Protein AF-0000000086876900 (afdb_homodimer)

Foldseek 3Di:
DKDFDALVCQVLLLVQVCVVPVPDPPRGGGRVVSVVQVPDPFKTWMFDDDPNHTFWIKIKGWAADPPPPGATEIEIDRTGGHPVPPPVCSSVVNVVVVVVVSVVSRHPYYDYDDDPPPVVVVVVCVVSPDDPPPDDDDDDDD/DKDFDALVCQVLLLVQVCVVPVPDPPRGGGRVVSVVQVPDPFKTWMFDDDPNHTFWIKIKGWAADPPPPGATEIEIDRTGGHPVPPPVCPSVVNVVVVVVVSVVSRHPYYDYDDDPPPVVVVVVCVVSPDDPDPDDDDDDDD

Organism: NCBI:txid248903

Solvent-accessible surface area (backbone atoms only — not comparable to full-atom values): 14884 Å² total; per-residue (Å²): 88,78,44,71,50,48,46,87,42,23,65,53,51,35,54,49,49,41,66,75,38,71,84,51,85,64,66,32,40,41,37,67,42,38,46,51,34,67,71,32,96,44,38,47,47,34,27,36,36,54,96,90,34,69,47,30,36,36,30,40,34,58,39,86,36,55,55,52,34,82,29,22,33,32,42,43,46,72,73,44,55,46,78,92,63,54,94,69,52,59,63,57,52,52,53,49,51,50,51,52,50,34,53,75,64,45,21,50,31,38,33,34,68,42,54,57,82,43,57,69,59,51,54,52,42,42,73,74,60,30,42,61,68,61,31,39,22,33,37,35,78,98,88,79,44,71,51,47,46,87,43,22,64,54,49,36,55,50,48,42,67,75,38,70,87,51,84,64,66,34,41,42,37,66,40,38,47,51,34,68,71,32,96,44,37,47,46,34,27,34,36,54,95,91,33,70,47,30,35,36,31,39,34,59,39,85,37,54,55,52,32,83,30,21,34,32,44,43,44,71,74,45,53,44,78,93,61,53,95,69,52,60,63,58,52,53,51,50,51,50,51,52,51,34,52,76,65,46,21,51,31,39,34,36,66,41,56,58,81,44,57,70,60,53,52,51,42,43,72,74,61,29,41,60,68,62,30,39,22,34,37,35,78,100

pLDDT: mean 96.87, std 2.71, range [83.94, 98.88]

Secondary structure (DSSP, 8-state):
-EEE--GGGHHHHHHHHHHH-TT-TT-B--HHHHHHHHT-TTEEEEEEEETTEEEEEEEEEEE--STBTT--EEEEEEEEE-GGGTTSSHHHHHHHHHHHHHHHTT-SEEEEEEETT-HHHHHHHHHTT-BSSSEEEEEEE-/-EEE--GGGHHHHHHHHHHH-TT-TT-B--HHHHHHHHT-TTEEEEEEEETTEEEEEEEEEEE--STBTT--EEEEEEEEE-GGGTTSSHHHHHHHHHHHHHHHTT-SEEEEEEETT-HHHHHHHHHTT-BSSSEEEEEEE-

Sequence (284 aa):
MIRQAETRDAEAIESLYRELLPNNLDTKVLGERIEEIQNNPNSFLLVYEMNQKVIGTAHVHICLDALVENRPFGVVERVIVTEHVQSKGYGSELMKYIEDLCIQKNCVKVFLTSGATRIEAHHFYKKLGYDGESSKAFKKYLMIRQAETRDAEAIESLYRELLPNNLDTKVLGERIEEIQNNPNSFLLVYEMNQKVIGTAHVHICLDALVENRPFGVVERVIVTEHVQSKGYGSELMKYIEDLCIQKNCVKVFLTSGATRIEAHHFYKKLGYDGESSKAFKKYL

Radius of gyration: 18.67 Å; Cα contacts (8 Å, |Δi|>4): 578; chains: 2; bounding box: 35×58×41 Å

Structure (mmCIF, N/CA/C/O backbone):
data_AF-0000000086876900-model_v1
#
loop_
_entity.id
_entity.type
_entity.pdbx_description
1 polymer 'GNAT family N-acetyltransferase'
#
loop_
_atom_site.group_PDB
_atom_site.id
_atom_site.type_symbol
_atom_site.label_atom_id
_atom_site.label_alt_id
_atom_site.label_comp_id
_atom_site.label_asym_id
_atom_site.label_entity_id
_atom_site.label_seq_id
_atom_site.pdbx_PDB_ins_code
_atom_site.Cartn_x
_atom_site.Cartn_y
_atom_site.Cartn_z
_atom_site.occupancy
_atom_site.B_iso_or_equiv
_atom_site.auth_seq_id
_atom_site.auth_comp_id
_atom_site.auth_asym_id
_atom_site.auth_atom_id
_atom_site.pdbx_PDB_model_num
ATOM 1 N N . MET A 1 1 ? -8.797 -23.109 -8.727 1 95.25 1 MET A N 1
ATOM 2 C CA . MET A 1 1 ? -9.445 -22.609 -7.52 1 95.25 1 MET A CA 1
ATOM 3 C C . MET A 1 1 ? -8.594 -21.547 -6.84 1 95.25 1 MET A C 1
ATOM 5 O O . MET A 1 1 ? -7.367 -21.656 -6.812 1 95.25 1 MET A O 1
ATOM 9 N N . ILE A 1 2 ? -9.211 -20.531 -6.359 1 98.31 2 ILE A N 1
ATOM 10 C CA . ILE A 1 2 ? -8.523 -19.484 -5.617 1 98.31 2 ILE A CA 1
ATOM 11 C C . ILE A 1 2 ? -8.727 -19.688 -4.121 1 98.31 2 ILE A C 1
ATOM 13 O O . ILE A 1 2 ? -9.852 -19.906 -3.662 1 98.31 2 ILE A O 1
ATOM 17 N N . ARG A 1 3 ? -7.668 -19.625 -3.369 1 98.19 3 ARG A N 1
ATOM 18 C CA . ARG A 1 3 ? -7.711 -19.781 -1.918 1 98.19 3 ARG A CA 1
ATOM 19 C C . ARG A 1 3 ? -6.57 -19.016 -1.254 1 98.19 3 ARG A C 1
ATOM 21 O O . ARG A 1 3 ? -5.641 -18.562 -1.929 1 98.19 3 ARG A O 1
ATOM 28 N N . GLN A 1 4 ? -6.652 -18.922 0.052 1 98.44 4 GLN A N 1
ATOM 29 C CA . GLN A 1 4 ? -5.527 -18.344 0.774 1 98.44 4 GLN A CA 1
ATOM 30 C C . GLN A 1 4 ? -4.34 -19.312 0.807 1 98.44 4 GLN A C 1
ATOM 32 O O . GLN A 1 4 ? -4.523 -20.516 0.919 1 98.44 4 GLN A O 1
ATOM 37 N N . ALA A 1 5 ? -3.172 -18.781 0.73 1 98.62 5 ALA A N 1
ATOM 38 C CA . ALA A 1 5 ? -1.949 -19.578 0.798 1 98.62 5 ALA A CA 1
ATOM 39 C C . ALA A 1 5 ? -1.812 -20.266 2.156 1 98.62 5 ALA A C 1
ATOM 41 O O . ALA A 1 5 ? -2.273 -19.734 3.172 1 98.62 5 ALA A O 1
ATOM 42 N N . GLU A 1 6 ? -1.24 -21.391 2.125 1 98.19 6 GLU A N 1
ATOM 43 C CA . GLU A 1 6 ? -0.873 -22.156 3.32 1 98.19 6 GLU A CA 1
ATOM 44 C C . GLU A 1 6 ? 0.635 -22.375 3.385 1 98.19 6 GLU A C 1
ATOM 46 O O . GLU A 1 6 ? 1.34 -22.188 2.393 1 98.19 6 GLU A O 1
ATOM 51 N N . THR A 1 7 ? 1.045 -22.766 4.582 1 98.12 7 THR A N 1
ATOM 52 C CA . THR A 1 7 ? 2.475 -22.969 4.801 1 98.12 7 THR A CA 1
ATOM 53 C C . THR A 1 7 ? 3.055 -23.922 3.764 1 98.12 7 THR A C 1
ATOM 55 O O . THR A 1 7 ? 4.191 -23.75 3.314 1 98.12 7 THR A O 1
ATOM 58 N N . ARG A 1 8 ? 2.354 -24.828 3.281 1 97.75 8 ARG A N 1
ATOM 59 C CA . ARG A 1 8 ? 2.822 -25.844 2.344 1 97.75 8 ARG A CA 1
ATOM 60 C C . ARG A 1 8 ? 3.07 -25.25 0.964 1 97.75 8 ARG A C 1
ATOM 62 O O . ARG A 1 8 ? 3.688 -25.875 0.107 1 97.75 8 ARG A O 1
ATOM 69 N N . ASP A 1 9 ? 2.574 -24.078 0.754 1 98.38 9 ASP A N 1
ATOM 70 C CA . ASP A 1 9 ? 2.686 -23.453 -0.56 1 98.38 9 ASP A CA 1
ATOM 71 C C . ASP A 1 9 ? 3.994 -22.672 -0.692 1 98.38 9 ASP A C 1
ATOM 73 O O . ASP A 1 9 ? 4.293 -22.125 -1.754 1 98.38 9 ASP A O 1
ATOM 77 N N . ALA A 1 10 ? 4.812 -22.656 0.351 1 98.44 10 ALA A N 1
ATOM 78 C CA . ALA A 1 10 ? 5.965 -21.766 0.426 1 98.44 10 ALA A CA 1
ATOM 79 C C . ALA A 1 10 ? 6.902 -21.969 -0.76 1 98.44 10 ALA A C 1
ATOM 81 O O . ALA A 1 10 ? 7.281 -21.016 -1.439 1 98.44 10 ALA A O 1
ATOM 82 N N . GLU A 1 11 ? 7.215 -23.172 -1.075 1 98.25 11 GLU A N 1
ATOM 83 C CA . GLU A 1 11 ? 8.164 -23.453 -2.148 1 98.25 11 GLU A CA 1
ATOM 84 C C . GLU A 1 11 ? 7.594 -23.062 -3.508 1 98.25 11 GLU A C 1
ATOM 86 O O . GLU A 1 11 ? 8.305 -22.5 -4.344 1 98.25 11 GLU A O 1
ATOM 91 N N . ALA A 1 12 ? 6.391 -23.406 -3.715 1 98.31 12 ALA A N 1
ATOM 92 C CA . ALA A 1 12 ? 5.746 -23.062 -4.98 1 98.31 12 ALA A CA 1
ATOM 93 C C . ALA A 1 12 ? 5.676 -21.547 -5.164 1 98.31 12 ALA A C 1
ATOM 95 O O . ALA A 1 12 ? 5.922 -21.031 -6.258 1 98.31 12 ALA A O 1
ATOM 96 N N . ILE A 1 13 ? 5.367 -20.828 -4.129 1 98.56 13 ILE A N 1
ATOM 97 C CA . ILE A 1 13 ? 5.27 -19.375 -4.18 1 98.56 13 ILE A CA 1
ATOM 98 C C . ILE A 1 13 ? 6.652 -18.766 -4.422 1 98.56 13 ILE A C 1
ATOM 100 O O . ILE A 1 13 ? 6.797 -17.828 -5.207 1 98.56 13 ILE A O 1
ATOM 104 N N . GLU A 1 14 ? 7.664 -19.359 -3.756 1 98.44 14 GLU A N 1
ATOM 105 C CA . GLU A 1 14 ? 9.031 -18.891 -3.967 1 98.44 14 GLU A CA 1
ATOM 106 C C . GLU A 1 14 ? 9.43 -19 -5.434 1 98.44 14 GLU A C 1
ATOM 108 O O . GLU A 1 14 ? 10.055 -18.094 -5.984 1 98.44 14 GLU A O 1
ATOM 113 N N . SER A 1 15 ? 9.086 -20.109 -6.016 1 97.81 15 SER A N 1
ATOM 114 C CA . SER A 1 15 ? 9.375 -20.312 -7.43 1 97.81 15 SER A CA 1
ATOM 115 C C . SER A 1 15 ? 8.688 -19.25 -8.289 1 97.81 15 SER A C 1
ATOM 117 O O . SER A 1 15 ? 9.289 -18.719 -9.227 1 97.81 15 SER A O 1
ATOM 119 N N . LEU A 1 16 ? 7.465 -18.953 -8.008 1 98.06 16 LEU A N 1
ATOM 120 C CA . LEU A 1 16 ? 6.723 -17.922 -8.727 1 98.06 16 LEU A CA 1
ATOM 121 C C . LEU A 1 16 ? 7.387 -16.562 -8.555 1 98.06 16 LEU A C 1
ATOM 123 O O . LEU A 1 16 ? 7.484 -15.797 -9.508 1 98.06 16 LEU A O 1
ATOM 127 N N . TYR A 1 17 ? 7.836 -16.281 -7.289 1 97.94 17 TYR A N 1
ATOM 128 C CA . TYR A 1 17 ? 8.445 -14.984 -7.016 1 97.94 17 TYR A CA 1
ATOM 129 C C . TYR A 1 17 ? 9.781 -14.852 -7.73 1 97.94 17 TYR A C 1
ATOM 131 O O . TYR A 1 17 ? 10.156 -13.75 -8.156 1 97.94 17 TYR A O 1
ATOM 139 N N . ARG A 1 18 ? 10.5 -15.93 -7.938 1 97.25 18 ARG A N 1
ATOM 140 C CA . ARG A 1 18 ? 11.727 -15.891 -8.719 1 97.25 18 ARG A CA 1
ATOM 141 C C . ARG A 1 18 ? 11.438 -15.594 -10.188 1 97.25 18 ARG A C 1
ATOM 143 O O . ARG A 1 18 ? 12.227 -14.93 -10.859 1 97.25 18 ARG A O 1
ATOM 150 N N . GLU A 1 19 ? 10.32 -16.094 -10.648 1 96.12 19 GLU A N 1
ATOM 151 C CA . GLU A 1 19 ? 9.883 -15.742 -11.992 1 96.12 19 GLU A CA 1
ATOM 152 C C . GLU A 1 19 ? 9.508 -14.266 -12.086 1 96.12 19 GLU A C 1
ATOM 154 O O . GLU A 1 19 ? 9.812 -13.602 -13.078 1 96.12 19 GLU A O 1
ATOM 159 N N . LEU A 1 20 ? 8.828 -13.766 -11.109 1 95 20 LEU A N 1
ATOM 160 C CA . LEU A 1 20 ? 8.359 -12.383 -11.055 1 95 20 LEU A CA 1
ATOM 161 C C . LEU A 1 20 ? 9.531 -11.406 -11.031 1 95 20 LEU A C 1
ATOM 163 O O . LEU A 1 20 ? 9.484 -10.359 -11.68 1 95 20 LEU A O 1
ATOM 167 N N . LEU A 1 21 ? 10.539 -11.75 -10.203 1 94.5 21 LEU A N 1
ATOM 168 C CA . LEU A 1 21 ? 11.727 -10.922 -10.031 1 94.5 21 LEU A CA 1
ATOM 169 C C . LEU A 1 21 ? 13 -11.75 -10.234 1 94.5 21 LEU A C 1
ATOM 171 O O . LEU A 1 21 ? 13.719 -12.031 -9.281 1 94.5 21 LEU A O 1
ATOM 175 N N . PRO A 1 22 ? 13.328 -12.023 -11.461 1 91.69 22 PRO A N 1
ATOM 176 C CA . PRO A 1 22 ? 14.43 -12.938 -11.766 1 91.69 22 PRO A CA 1
ATOM 177 C C . PRO A 1 22 ? 15.781 -12.406 -11.289 1 91.69 22 PRO A C 1
ATOM 179 O O . PRO A 1 22 ? 16.703 -13.188 -11.031 1 91.69 22 PRO A O 1
ATOM 182 N N . ASN A 1 23 ? 15.922 -11.125 -11.094 1 90.31 23 ASN A N 1
ATOM 183 C CA . ASN A 1 23 ? 17.219 -10.547 -10.727 1 90.31 23 ASN A CA 1
ATOM 184 C C . ASN A 1 23 ? 17.328 -10.352 -9.219 1 90.31 23 ASN A C 1
ATOM 186 O O . ASN A 1 23 ? 18.344 -9.852 -8.734 1 90.31 23 ASN A O 1
ATOM 190 N N . ASN A 1 24 ? 16.266 -10.672 -8.555 1 90.62 24 ASN A N 1
ATOM 191 C CA . ASN A 1 24 ? 16.312 -10.57 -7.098 1 90.62 24 ASN A CA 1
ATOM 192 C C . ASN A 1 24 ? 16.906 -11.82 -6.461 1 90.62 24 ASN A C 1
ATOM 194 O O . ASN A 1 24 ? 16.234 -12.859 -6.383 1 90.62 24 ASN A O 1
ATOM 198 N N . LEU A 1 25 ? 18.016 -11.727 -5.887 1 87.25 25 LEU A N 1
ATOM 199 C CA . LEU A 1 25 ? 18.75 -12.859 -5.34 1 87.25 25 LEU A CA 1
ATOM 200 C C . LEU A 1 25 ? 18.312 -13.164 -3.912 1 87.25 25 LEU A C 1
ATOM 202 O O . LEU A 1 25 ? 18.609 -14.227 -3.375 1 87.25 25 LEU A O 1
ATOM 206 N N . ASP A 1 26 ? 17.531 -12.328 -3.32 1 92 26 ASP A N 1
ATOM 207 C CA . ASP A 1 26 ? 17.156 -12.461 -1.917 1 92 26 ASP A CA 1
ATOM 208 C C . ASP A 1 26 ? 15.781 -13.102 -1.777 1 92 26 ASP A C 1
ATOM 210 O O . ASP A 1 26 ? 15.227 -13.164 -0.679 1 92 26 ASP A O 1
ATOM 214 N N . THR A 1 27 ? 15.336 -13.617 -2.828 1 96.56 27 THR A N 1
ATOM 215 C CA . THR A 1 27 ? 14 -14.211 -2.801 1 96.56 27 THR A CA 1
ATOM 216 C C . THR A 1 27 ? 13.977 -15.445 -1.906 1 96.56 27 THR A C 1
ATOM 218 O O . THR A 1 27 ? 14.711 -16.406 -2.141 1 96.56 27 THR A O 1
ATOM 221 N N . LYS A 1 28 ? 13.172 -15.352 -0.889 1 97.75 28 LYS A N 1
ATOM 222 C CA . LYS A 1 28 ? 12.977 -16.438 0.06 1 97.75 28 LYS A CA 1
ATOM 223 C C . LYS A 1 28 ? 11.602 -16.375 0.709 1 97.75 28 LYS A C 1
ATOM 225 O O . LYS A 1 28 ? 11.258 -15.375 1.346 1 97.75 28 LYS A O 1
ATOM 230 N N . VAL A 1 29 ? 10.867 -17.453 0.518 1 98.38 29 VAL A N 1
ATOM 231 C CA . VAL A 1 29 ? 9.531 -17.531 1.104 1 98.38 29 VAL A CA 1
ATOM 232 C C . VAL A 1 29 ? 9.523 -18.516 2.266 1 98.38 29 VAL A C 1
ATOM 234 O O . VAL A 1 29 ? 9.812 -19.703 2.08 1 98.38 29 VAL A O 1
ATOM 237 N N . LEU A 1 30 ? 9.188 -18.031 3.41 1 98.12 30 LEU A N 1
ATOM 238 C CA . LEU A 1 30 ? 9.188 -18.844 4.621 1 98.12 30 LEU A CA 1
ATOM 239 C C . LEU A 1 30 ? 7.77 -19.25 4.996 1 98.12 30 LEU A C 1
ATOM 241 O O . LEU A 1 30 ? 6.84 -18.453 4.922 1 98.12 30 LEU A O 1
ATOM 245 N N . GLY A 1 31 ? 7.645 -20.453 5.352 1 98 31 GLY A N 1
ATOM 246 C CA . GLY A 1 31 ? 6.359 -20.938 5.836 1 98 31 GLY A CA 1
ATOM 247 C C . GLY A 1 31 ? 5.816 -20.125 6.992 1 98 31 GLY A C 1
ATOM 248 O O . GLY A 1 31 ? 4.609 -19.875 7.074 1 98 31 GLY A O 1
ATOM 249 N N . GLU A 1 32 ? 6.645 -19.75 7.855 1 97.5 32 GLU A N 1
ATOM 250 C CA . GLU A 1 32 ? 6.258 -18.969 9.016 1 97.5 32 GLU A CA 1
ATOM 251 C C . GLU A 1 32 ? 5.602 -17.656 8.602 1 97.5 32 GLU A C 1
ATOM 253 O O . GLU A 1 32 ? 4.664 -17.188 9.25 1 97.5 32 GLU A O 1
ATOM 258 N N . ARG A 1 33 ? 6.117 -17.062 7.633 1 97.94 33 ARG A N 1
ATOM 259 C CA . ARG A 1 33 ? 5.535 -15.828 7.129 1 97.94 33 ARG A CA 1
ATOM 260 C C . ARG A 1 33 ? 4.137 -16.062 6.566 1 97.94 33 ARG A C 1
ATOM 262 O O . ARG A 1 33 ? 3.223 -15.273 6.805 1 97.94 33 ARG A O 1
ATOM 269 N N . ILE A 1 34 ? 3.992 -17.125 5.816 1 98.5 34 ILE A N 1
ATOM 270 C CA . ILE A 1 34 ? 2.684 -17.469 5.273 1 98.5 34 ILE A CA 1
ATOM 271 C C . ILE A 1 34 ? 1.691 -17.672 6.418 1 98.5 34 ILE A C 1
ATOM 273 O O . ILE A 1 34 ? 0.546 -17.219 6.344 1 98.5 34 ILE A O 1
ATOM 277 N N . GLU A 1 35 ? 2.146 -18.297 7.43 1 98.12 35 GLU A N 1
ATOM 278 C CA . GLU A 1 35 ? 1.305 -18.5 8.609 1 98.12 35 GLU A CA 1
ATOM 279 C C . GLU A 1 35 ? 0.918 -17.172 9.242 1 98.12 35 GLU A C 1
ATOM 281 O O . GLU A 1 35 ? -0.234 -16.969 9.633 1 98.12 35 GLU A O 1
ATOM 286 N N . GLU A 1 36 ? 1.859 -16.297 9.422 1 97.75 36 GLU A N 1
ATOM 287 C CA . GLU A 1 36 ? 1.593 -14.969 9.953 1 97.75 36 GLU A CA 1
ATOM 288 C C . GLU A 1 36 ? 0.537 -14.242 9.117 1 97.75 36 GLU A C 1
ATOM 290 O O . GLU A 1 36 ? -0.355 -13.594 9.672 1 97.75 36 GLU A O 1
ATOM 295 N N . ILE A 1 37 ? 0.673 -14.344 7.855 1 98.06 37 ILE A N 1
ATOM 296 C CA . ILE A 1 37 ? -0.267 -13.695 6.945 1 98.06 37 ILE A CA 1
ATOM 297 C C . ILE A 1 37 ? -1.658 -14.297 7.125 1 98.06 37 ILE A C 1
ATOM 299 O O . ILE A 1 37 ? -2.652 -13.578 7.191 1 98.06 37 ILE A O 1
ATOM 303 N N . GLN A 1 38 ? -1.724 -15.578 7.242 1 97.25 38 GLN A N 1
ATOM 304 C CA . GLN A 1 38 ? -2.99 -16.281 7.43 1 97.25 38 GLN A CA 1
ATOM 305 C C . GLN A 1 38 ? -3.697 -15.805 8.695 1 97.25 38 GLN A C 1
ATOM 307 O O . GLN A 1 38 ? -4.93 -15.789 8.758 1 97.25 38 GLN A O 1
ATOM 312 N N . ASN A 1 39 ? -2.922 -15.414 9.656 1 96.5 39 ASN A N 1
ATOM 313 C CA . ASN A 1 39 ? -3.475 -15.039 10.953 1 96.5 39 ASN A CA 1
ATOM 314 C C . ASN A 1 39 ? -3.729 -13.531 11.031 1 96.5 39 ASN A C 1
ATOM 316 O O . ASN A 1 39 ? -4.207 -13.039 12.055 1 96.5 39 ASN A O 1
ATOM 320 N N . ASN A 1 40 ? -3.375 -12.844 10.07 1 96.19 40 ASN A N 1
ATOM 321 C CA . ASN A 1 40 ? -3.598 -11.398 10.008 1 96.19 40 ASN A CA 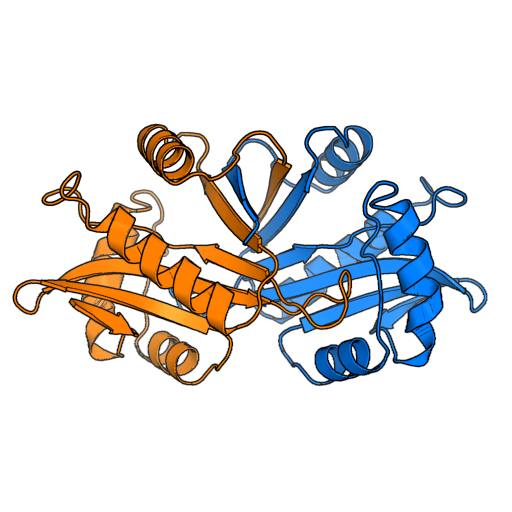1
ATOM 322 C C . ASN A 1 40 ? -4.898 -11.062 9.281 1 96.19 40 ASN A C 1
ATOM 324 O O . ASN A 1 40 ? -5.02 -11.289 8.078 1 96.19 40 ASN A O 1
ATOM 328 N N . PRO A 1 41 ? -5.859 -10.516 9.953 1 95 41 PRO A N 1
ATOM 329 C CA . PRO A 1 41 ? -7.172 -10.273 9.344 1 95 41 PRO A CA 1
ATOM 330 C C . PRO A 1 41 ? -7.125 -9.203 8.258 1 95 41 PRO A C 1
ATOM 332 O O . PRO A 1 41 ? -8.102 -9.016 7.531 1 95 41 PRO A O 1
ATOM 335 N N . ASN A 1 42 ? -6 -8.531 8.062 1 96.19 42 ASN A N 1
ATOM 336 C CA . ASN A 1 42 ? -5.887 -7.449 7.09 1 96.19 42 ASN A CA 1
ATOM 337 C C . ASN A 1 42 ? -4.926 -7.805 5.961 1 96.19 42 ASN A C 1
ATOM 339 O O . ASN A 1 42 ? -4.527 -6.938 5.184 1 96.19 42 ASN A O 1
ATOM 343 N N . SER A 1 43 ? -4.484 -9 5.926 1 98.06 43 SER A N 1
ATOM 344 C CA . SER A 1 43 ? -3.541 -9.469 4.918 1 98.06 43 SER A CA 1
ATOM 345 C C . SER A 1 43 ? -3.984 -10.805 4.324 1 98.06 43 SER A C 1
ATOM 347 O O . SER A 1 43 ? -4.27 -11.75 5.059 1 98.06 43 SER A O 1
ATOM 349 N N . PHE A 1 44 ? -4.039 -10.828 2.971 1 98.62 44 PHE A N 1
ATOM 350 C CA . PHE A 1 44 ? -4.512 -12.023 2.289 1 98.62 44 PHE A CA 1
ATOM 351 C C . PHE A 1 44 ? -3.578 -12.398 1.144 1 98.62 44 PHE A C 1
ATOM 353 O O . PHE A 1 44 ? -3.586 -11.758 0.093 1 98.62 44 PHE A O 1
ATOM 360 N N . LEU A 1 45 ? -2.799 -13.375 1.367 1 98.81 45 LEU A N 1
ATOM 361 C CA . LEU A 1 45 ? -2.012 -13.961 0.287 1 98.81 45 LEU A CA 1
ATOM 362 C C . LEU A 1 45 ? -2.789 -15.07 -0.41 1 98.81 45 LEU A C 1
ATOM 364 O O . LEU A 1 45 ? -2.988 -16.141 0.16 1 98.81 45 LEU A O 1
ATOM 368 N N . LEU A 1 46 ? -3.197 -14.797 -1.617 1 98.81 46 LEU A N 1
ATOM 369 C CA . LEU A 1 46 ? -4.012 -15.727 -2.393 1 98.81 46 LEU A CA 1
ATOM 370 C C . LEU A 1 46 ? -3.148 -16.531 -3.359 1 98.81 46 LEU A C 1
ATOM 372 O O . LEU A 1 46 ? -2.148 -16.016 -3.875 1 98.81 46 LEU A O 1
ATOM 376 N N . VAL A 1 47 ? -3.578 -17.781 -3.609 1 98.75 47 VAL A N 1
ATOM 377 C CA . VAL A 1 47 ? -2.959 -18.609 -4.641 1 98.75 47 VAL A CA 1
ATOM 378 C C . VAL A 1 47 ? -4.031 -19.156 -5.582 1 98.75 47 VAL A C 1
ATOM 380 O O . VAL A 1 47 ? -5.184 -19.328 -5.184 1 98.75 47 VAL A O 1
ATOM 383 N N . TYR A 1 48 ? -3.684 -19.219 -6.809 1 98.56 48 TYR A N 1
ATOM 384 C CA . TYR A 1 48 ? -4.457 -19.953 -7.797 1 98.56 48 TYR A CA 1
ATOM 385 C C . TYR A 1 48 ? -3.945 -21.391 -7.926 1 98.56 48 TYR A C 1
ATOM 387 O O . TYR A 1 48 ? -2.805 -21.609 -8.336 1 98.56 48 TYR A O 1
ATOM 395 N N . GLU A 1 49 ? -4.766 -22.328 -7.559 1 97.94 49 GLU A N 1
ATOM 396 C CA . GLU A 1 49 ? -4.383 -23.734 -7.629 1 97.94 49 GLU A CA 1
ATOM 397 C C . GLU A 1 49 ? -5.082 -24.438 -8.789 1 97.94 49 GLU A C 1
ATOM 399 O O . GLU A 1 49 ? -6.301 -24.328 -8.945 1 97.94 49 GLU A O 1
ATOM 404 N N . MET A 1 50 ? -4.336 -25.047 -9.609 1 95.56 50 MET A N 1
ATOM 405 C CA . MET A 1 50 ? -4.824 -25.891 -10.703 1 95.56 50 MET A CA 1
ATOM 406 C C . MET A 1 50 ? -4.148 -27.25 -10.695 1 95.56 50 MET A C 1
ATOM 408 O O . MET A 1 50 ? -2.918 -27.344 -10.695 1 95.56 50 MET A O 1
ATOM 412 N N . ASN A 1 51 ? -4.945 -28.328 -10.703 1 94 51 ASN A N 1
ATOM 413 C CA . ASN A 1 51 ? -4.414 -29.688 -10.68 1 94 51 ASN A CA 1
ATOM 414 C C . ASN A 1 51 ? -3.402 -29.875 -9.555 1 94 51 ASN A C 1
ATOM 416 O O . ASN A 1 51 ? -2.291 -30.359 -9.789 1 94 51 ASN A O 1
ATOM 420 N N . GLN A 1 52 ? -3.654 -29.281 -8.414 1 93.94 52 GLN A N 1
ATOM 421 C CA . GLN A 1 52 ? -2.895 -29.406 -7.18 1 93.94 52 GLN A CA 1
ATOM 422 C C . GLN A 1 52 ? -1.564 -28.672 -7.27 1 93.94 52 GLN A C 1
ATOM 424 O O . GLN A 1 52 ? -0.652 -28.922 -6.48 1 93.94 52 GLN A O 1
ATOM 429 N N . LYS A 1 53 ? -1.503 -27.812 -8.219 1 96.06 53 LYS A N 1
ATOM 430 C CA . LYS A 1 53 ? -0.309 -26.984 -8.367 1 96.06 53 LYS A CA 1
ATOM 431 C C . LYS A 1 53 ? -0.648 -25.516 -8.258 1 96.06 53 LYS A C 1
ATOM 433 O O . LYS A 1 53 ? -1.641 -25.047 -8.828 1 96.06 53 LYS A O 1
ATOM 438 N N . VAL A 1 54 ? 0.159 -24.844 -7.5 1 98.12 54 VAL A N 1
ATOM 439 C CA . VAL A 1 54 ? 0.019 -23.391 -7.426 1 98.12 54 VAL A CA 1
ATOM 440 C C . VAL A 1 54 ? 0.614 -22.75 -8.672 1 98.12 54 VAL A C 1
ATOM 442 O O . VAL A 1 54 ? 1.811 -22.875 -8.938 1 98.12 54 VAL A O 1
ATOM 445 N N . ILE A 1 55 ? -0.223 -22 -9.383 1 98.12 55 ILE A N 1
ATOM 446 C CA . ILE A 1 55 ? 0.245 -21.469 -10.664 1 98.12 55 ILE A CA 1
ATOM 447 C C . ILE A 1 55 ? 0.265 -19.953 -10.617 1 98.12 55 ILE A C 1
ATOM 449 O O . ILE A 1 55 ? 0.713 -19.297 -11.562 1 98.12 55 ILE A O 1
ATOM 453 N N . GLY A 1 56 ? -0.252 -19.312 -9.562 1 98.5 56 GLY A N 1
ATOM 454 C CA . GLY A 1 56 ? -0.285 -17.859 -9.438 1 98.5 56 GLY A CA 1
ATOM 455 C C . GLY A 1 56 ? -0.511 -17.391 -8.016 1 98.5 56 GLY A C 1
ATOM 456 O O . GLY A 1 56 ? -0.921 -18.172 -7.156 1 98.5 56 GLY A O 1
ATOM 457 N N . THR A 1 57 ? -0.176 -16.125 -7.789 1 98.62 57 THR A N 1
ATOM 458 C CA . THR A 1 57 ? -0.398 -15.516 -6.488 1 98.62 57 THR A CA 1
ATOM 459 C C . THR A 1 57 ? -0.841 -14.062 -6.641 1 98.62 57 THR A C 1
ATOM 461 O O . THR A 1 57 ? -0.68 -13.469 -7.711 1 98.62 57 THR A O 1
ATOM 464 N N . ALA A 1 58 ? -1.404 -13.547 -5.652 1 98.75 58 ALA A N 1
ATOM 465 C CA . ALA A 1 58 ? -1.657 -12.133 -5.414 1 98.75 58 ALA A CA 1
ATOM 466 C C . ALA A 1 58 ? -1.806 -11.844 -3.922 1 98.75 58 ALA A C 1
ATOM 468 O O . ALA A 1 58 ? -2.42 -12.625 -3.191 1 98.75 58 ALA A O 1
ATOM 469 N N . HIS A 1 59 ? -1.235 -10.82 -3.516 1 98.81 59 HIS A N 1
ATOM 470 C CA . HIS A 1 59 ? -1.252 -10.461 -2.104 1 98.81 59 HIS A CA 1
ATOM 471 C C . HIS A 1 59 ? -1.926 -9.109 -1.887 1 98.81 59 HIS A C 1
ATOM 473 O O . HIS A 1 59 ? -1.486 -8.094 -2.438 1 98.81 59 HIS A O 1
ATOM 479 N N . VAL A 1 60 ? -3.012 -9.07 -1.067 1 98.81 60 VAL A N 1
ATOM 480 C CA . VAL A 1 60 ? -3.709 -7.812 -0.823 1 98.81 60 VAL A CA 1
ATOM 481 C C . VAL A 1 60 ? -3.664 -7.477 0.667 1 98.81 60 VAL A C 1
ATOM 483 O O . VAL A 1 60 ? -3.816 -8.359 1.513 1 98.81 60 VAL A O 1
ATOM 486 N N . HIS A 1 61 ? -3.34 -6.262 0.946 1 98.75 61 HIS A N 1
ATOM 487 C CA . HIS A 1 61 ? -3.348 -5.695 2.289 1 98.75 61 HIS A CA 1
ATOM 488 C C . HIS A 1 61 ? -4.484 -4.695 2.457 1 98.75 61 HIS A C 1
ATOM 490 O O . HIS A 1 61 ? -4.648 -3.791 1.633 1 98.75 61 HIS A O 1
ATOM 496 N N . ILE A 1 62 ? -5.305 -4.871 3.482 1 98.56 62 ILE A N 1
ATOM 497 C CA . ILE A 1 62 ? -6.336 -3.898 3.832 1 98.56 62 ILE A CA 1
ATOM 498 C C . ILE A 1 62 ? -5.762 -2.854 4.785 1 98.56 62 ILE A C 1
ATOM 500 O O . ILE A 1 62 ? -5.41 -3.172 5.922 1 98.56 62 ILE A O 1
ATOM 504 N N . CYS A 1 63 ? -5.641 -1.648 4.332 1 98.5 63 CYS A N 1
ATOM 505 C CA . CYS A 1 63 ? -5.008 -0.565 5.074 1 98.5 63 CYS A CA 1
ATOM 506 C C . CYS A 1 63 ? -6.043 0.433 5.574 1 98.5 63 CYS A C 1
ATOM 508 O O . CYS A 1 63 ? -6.898 0.883 4.812 1 98.5 63 CYS A O 1
ATOM 510 N N . LEU A 1 64 ? -5.945 0.781 6.828 1 97.62 64 LEU A N 1
ATOM 511 C CA . LEU A 1 64 ? -6.852 1.77 7.398 1 97.62 64 LEU A CA 1
ATOM 512 C C . LEU A 1 64 ? -6.594 3.15 6.805 1 97.62 64 LEU A C 1
ATOM 514 O O . LEU A 1 64 ? -5.449 3.506 6.523 1 97.62 64 LEU A O 1
ATOM 518 N N . ASP A 1 65 ? -7.633 3.836 6.559 1 96.69 65 ASP A N 1
ATOM 519 C CA . ASP A 1 65 ? -7.562 5.199 6.039 1 96.69 65 ASP A CA 1
ATOM 520 C C . ASP A 1 65 ? -8.469 6.137 6.832 1 96.69 65 ASP A C 1
ATOM 522 O O . ASP A 1 65 ? -9.602 5.789 7.152 1 96.69 65 ASP A O 1
ATOM 526 N N . ALA A 1 66 ? -7.996 7.277 7.203 1 96.12 66 ALA A N 1
ATOM 527 C CA . ALA A 1 66 ? -8.781 8.211 8 1 96.12 66 ALA A CA 1
ATOM 528 C C . ALA A 1 66 ? -9.461 9.25 7.113 1 96.12 66 ALA A C 1
ATOM 530 O O . ALA A 1 66 ? -10.211 10.102 7.605 1 96.12 66 ALA A O 1
ATOM 531 N N . LEU A 1 67 ? -9.344 9.125 5.836 1 94.81 67 LEU A N 1
ATOM 532 C CA . LEU A 1 67 ? -9.742 10.18 4.906 1 94.81 67 LEU A CA 1
ATOM 533 C C . LEU A 1 67 ? -11.258 10.211 4.734 1 94.81 67 LEU A C 1
ATOM 535 O O . LEU A 1 67 ? -11.867 11.281 4.715 1 94.81 67 LEU A O 1
ATOM 539 N N . VAL A 1 68 ? -11.883 9.055 4.484 1 92.69 68 VAL A N 1
ATOM 540 C CA . VAL A 1 68 ? -13.281 8.977 4.09 1 92.69 68 VAL A CA 1
ATOM 541 C C . VAL A 1 68 ? -14.055 8.125 5.094 1 92.69 68 VAL A C 1
ATOM 543 O O . VAL A 1 68 ? -14.586 7.066 4.738 1 92.69 68 VAL A O 1
ATOM 546 N N . GLU A 1 69 ? -14.102 8.625 6.293 1 92.75 69 GLU A N 1
ATOM 547 C CA . GLU A 1 69 ? -14.805 7.922 7.367 1 92.75 69 GLU A CA 1
ATOM 548 C C . GLU A 1 69 ? -14.07 6.641 7.762 1 92.75 69 GLU A C 1
ATOM 550 O O . GLU A 1 69 ? -12.875 6.672 8.07 1 92.75 69 GLU A O 1
ATOM 555 N N . ASN A 1 70 ? -14.711 5.547 7.77 1 93.69 70 ASN A N 1
ATOM 556 C CA . ASN A 1 70 ? -14.086 4.312 8.242 1 93.69 70 ASN A CA 1
ATOM 557 C C . ASN A 1 70 ? -13.836 3.338 7.098 1 93.69 70 ASN A C 1
ATOM 559 O O . ASN A 1 70 ? -13.875 2.121 7.289 1 93.69 70 ASN A O 1
ATOM 563 N N . ARG A 1 71 ? -13.586 3.928 5.953 1 97 71 ARG A N 1
ATOM 564 C CA . ARG A 1 71 ? -13.344 3.07 4.801 1 97 71 ARG A CA 1
ATOM 565 C C . ARG A 1 71 ? -11.844 2.902 4.551 1 97 71 ARG A C 1
ATOM 567 O O . ARG A 1 71 ? -11.133 3.885 4.336 1 97 71 ARG A O 1
ATOM 574 N N . PRO A 1 72 ? -11.438 1.663 4.52 1 98.25 72 PRO A N 1
ATOM 575 C CA . PRO A 1 72 ? -10.039 1.385 4.215 1 98.25 72 PRO A CA 1
ATOM 576 C C . PRO A 1 72 ? -9.758 1.356 2.713 1 98.25 72 PRO A C 1
ATOM 578 O O . PRO A 1 72 ? -10.633 1.678 1.91 1 98.25 72 PRO A O 1
ATOM 581 N N . PHE A 1 73 ? -8.5 1.109 2.32 1 98.38 73 PHE A N 1
ATOM 582 C CA . PHE A 1 73 ? -8.117 0.858 0.937 1 98.38 73 PHE A CA 1
ATOM 583 C C . PHE A 1 73 ? -7.258 -0.397 0.833 1 98.38 73 PHE A C 1
ATOM 585 O O . PHE A 1 73 ? -6.684 -0.847 1.826 1 98.38 73 PHE A O 1
ATOM 592 N N . GLY A 1 74 ? -7.27 -0.983 -0.324 1 98.75 74 GLY A N 1
ATOM 593 C CA . GLY A 1 74 ? -6.477 -2.176 -0.573 1 98.75 74 GLY A CA 1
ATOM 594 C C . GLY A 1 74 ? -5.18 -1.888 -1.311 1 98.75 74 GLY A C 1
ATOM 595 O O . GLY A 1 74 ? -5.16 -1.089 -2.25 1 98.75 74 GLY A O 1
ATOM 596 N N . VAL A 1 75 ? -4.09 -2.523 -0.873 1 98.88 75 VAL A N 1
ATOM 597 C CA . VAL A 1 75 ? -2.812 -2.49 -1.575 1 98.88 75 VAL A CA 1
ATOM 598 C C . VAL A 1 75 ? -2.465 -3.887 -2.084 1 98.88 75 VAL A C 1
ATOM 600 O O . VAL A 1 75 ? -2.406 -4.84 -1.305 1 98.88 75 VAL A O 1
ATOM 603 N N . VAL A 1 76 ? -2.236 -3.977 -3.342 1 98.81 76 VAL A N 1
ATOM 604 C CA . VAL A 1 76 ? -1.986 -5.281 -3.949 1 98.81 76 VAL A CA 1
ATOM 605 C C . VAL A 1 76 ? -0.525 -5.375 -4.383 1 98.81 76 VAL A C 1
ATOM 607 O O . VAL A 1 76 ? 0.029 -4.426 -4.938 1 98.81 76 VAL A O 1
ATOM 610 N N . GLU A 1 77 ? 0.096 -6.445 -4.07 1 98 77 GLU A N 1
ATOM 611 C CA . GLU A 1 77 ? 1.452 -6.785 -4.492 1 98 77 GLU A CA 1
ATOM 612 C C . GLU A 1 77 ? 1.547 -8.242 -4.938 1 98 77 GLU A C 1
ATOM 614 O O . GLU A 1 77 ? 0.602 -9.008 -4.762 1 98 77 GLU A O 1
ATOM 619 N N . ARG A 1 78 ? 2.631 -8.617 -5.59 1 97.94 78 ARG A N 1
ATOM 620 C CA . ARG A 1 78 ? 3.027 -10 -5.84 1 97.94 78 ARG A CA 1
ATOM 621 C C . ARG A 1 78 ? 2.027 -10.703 -6.758 1 97.94 78 ARG A C 1
ATOM 623 O O . ARG A 1 78 ? 1.641 -11.844 -6.504 1 97.94 78 ARG A O 1
ATOM 630 N N . VAL A 1 79 ? 1.539 -9.961 -7.734 1 98.25 79 VAL A N 1
ATOM 631 C CA . VAL A 1 79 ? 0.649 -10.547 -8.727 1 98.25 79 VAL A CA 1
ATOM 632 C C . VAL A 1 79 ? 1.471 -11.273 -9.789 1 98.25 79 VAL A C 1
ATOM 634 O O . VAL A 1 79 ? 2.262 -10.648 -10.508 1 98.25 79 VAL A O 1
ATOM 637 N N . ILE A 1 80 ? 1.289 -12.562 -9.867 1 97.88 80 ILE A N 1
ATOM 638 C CA . ILE A 1 80 ? 2.021 -13.328 -10.867 1 97.88 80 ILE A CA 1
ATOM 639 C C . ILE A 1 80 ? 1.251 -14.602 -11.203 1 97.88 80 ILE A C 1
ATOM 641 O O . ILE A 1 80 ? 0.656 -15.227 -10.328 1 97.88 80 ILE A O 1
ATOM 645 N N . VAL A 1 81 ? 1.068 -14.906 -12.391 1 97.81 81 VAL A N 1
ATOM 646 C CA . VAL A 1 81 ? 0.72 -16.203 -12.938 1 97.81 81 VAL A CA 1
ATOM 647 C C . VAL A 1 81 ? 1.891 -16.766 -13.75 1 97.81 81 VAL A C 1
ATOM 649 O O . VAL A 1 81 ? 2.488 -16.031 -14.555 1 97.81 81 VAL A O 1
ATOM 652 N N . THR A 1 82 ? 2.24 -17.953 -13.508 1 96.94 82 THR A N 1
ATOM 653 C CA . THR A 1 82 ? 3.402 -18.516 -14.172 1 96.94 82 THR A CA 1
ATOM 654 C C . THR A 1 82 ? 3.273 -18.391 -15.688 1 96.94 82 THR A C 1
ATOM 656 O O . THR A 1 82 ? 2.168 -18.453 -16.234 1 96.94 82 THR A O 1
ATOM 659 N N . GLU A 1 83 ? 4.367 -18.266 -16.375 1 91.56 83 GLU A N 1
ATOM 660 C CA . GLU A 1 83 ? 4.457 -17.891 -17.797 1 91.56 83 GLU A CA 1
ATOM 661 C C . GLU A 1 83 ? 3.783 -18.938 -18.672 1 91.56 83 GLU A C 1
ATOM 663 O O . GLU A 1 83 ? 3.098 -18.594 -19.641 1 91.56 83 GLU A O 1
ATOM 668 N N . HIS A 1 84 ? 3.834 -20.141 -18.344 1 89.25 84 HIS A N 1
ATOM 669 C CA . HIS A 1 84 ? 3.41 -21.219 -19.219 1 89.25 84 HIS A CA 1
ATOM 670 C C . HIS A 1 84 ? 1.89 -21.297 -19.297 1 89.25 84 HIS A C 1
ATOM 672 O O . HIS A 1 84 ? 1.345 -22 -20.156 1 89.25 84 HIS A O 1
ATOM 678 N N . VAL A 1 85 ? 1.152 -20.547 -18.469 1 88.25 85 VAL A N 1
ATOM 679 C CA . VAL A 1 85 ? -0.306 -20.609 -18.484 1 88.25 85 VAL A CA 1
ATOM 680 C C . VAL A 1 85 ? -0.885 -19.203 -18.5 1 88.25 85 VAL A C 1
ATOM 682 O O . VAL A 1 85 ? -2.002 -18.969 -18.031 1 88.25 85 VAL A O 1
ATOM 685 N N . GLN A 1 86 ? -0.143 -18.359 -18.938 1 85.31 86 GLN A N 1
ATOM 686 C CA . GLN A 1 86 ? -0.63 -16.984 -19.016 1 85.31 86 GLN A CA 1
ATOM 687 C C . GLN A 1 86 ? -1.585 -16.797 -20.203 1 85.31 86 GLN A C 1
ATOM 689 O O . GLN A 1 86 ? -1.749 -17.703 -21.016 1 85.31 86 GLN A O 1
ATOM 694 N N . SER A 1 87 ? -2.305 -15.773 -20.094 1 84.44 87 SER A N 1
ATOM 695 C CA . SER A 1 87 ? -3.24 -15.367 -21.141 1 84.44 87 SER A CA 1
ATOM 696 C C . SER A 1 87 ? -4.426 -16.328 -21.219 1 84.44 87 SER A C 1
ATOM 698 O O . SER A 1 87 ? -4.953 -16.562 -22.297 1 84.44 87 SER A O 1
ATOM 700 N N . LYS A 1 88 ? -4.703 -16.906 -20.062 1 90.38 88 LYS A N 1
ATOM 701 C CA . LYS A 1 88 ? -5.848 -17.812 -20 1 90.38 88 LYS A CA 1
ATOM 702 C C . LYS A 1 88 ? -6.914 -17.266 -19.047 1 90.38 88 LYS A C 1
ATOM 704 O O . LYS A 1 88 ? -7.914 -17.938 -18.781 1 90.38 88 LYS A O 1
ATOM 709 N N . GLY A 1 89 ? -6.637 -16.078 -18.484 1 94.62 89 GLY A N 1
ATOM 710 C CA . GLY A 1 89 ? -7.637 -15.414 -17.672 1 94.62 89 GLY A CA 1
ATOM 711 C C . GLY A 1 89 ? -7.41 -15.609 -16.172 1 94.62 89 GLY A C 1
ATOM 712 O O . GLY A 1 89 ? -8.148 -15.055 -15.359 1 94.62 89 GLY A O 1
ATOM 713 N N . TYR A 1 90 ? -6.434 -16.344 -15.797 1 96.56 90 TYR A N 1
ATOM 714 C CA . TYR A 1 90 ? -6.188 -16.672 -14.398 1 96.56 90 TYR A CA 1
ATOM 715 C C . TYR A 1 90 ? -5.84 -15.406 -13.609 1 96.56 90 TYR A C 1
ATOM 717 O O . TYR 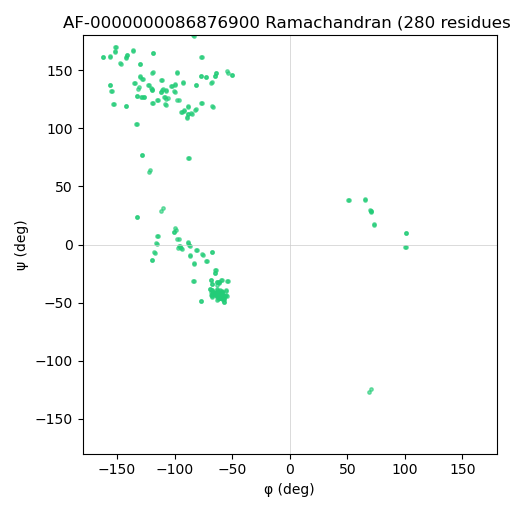A 1 90 ? -6.301 -15.234 -12.477 1 96.56 90 TYR A O 1
ATOM 725 N N . GLY A 1 91 ? -5.02 -14.555 -14.211 1 97.5 91 GLY A N 1
ATOM 726 C CA . GLY A 1 91 ? -4.703 -13.281 -13.578 1 97.5 91 GLY A CA 1
ATOM 727 C C . GLY A 1 91 ? -5.926 -12.422 -13.32 1 97.5 91 GLY A C 1
ATOM 728 O O . GLY A 1 91 ? -6.062 -11.836 -12.25 1 97.5 91 GLY A O 1
ATOM 729 N N . SER A 1 92 ? -6.777 -12.414 -14.344 1 97.75 92 SER A N 1
ATOM 730 C CA . SER A 1 92 ? -8.016 -11.656 -14.227 1 97.75 92 SER A CA 1
ATOM 731 C C . SER A 1 92 ? -8.891 -12.203 -13.102 1 97.75 92 SER A C 1
ATOM 733 O O . SER A 1 92 ? -9.508 -11.43 -12.359 1 97.75 92 SER A O 1
ATOM 735 N N . GLU A 1 93 ? -8.945 -13.438 -12.992 1 98.12 93 GLU A N 1
ATOM 736 C CA . GLU A 1 93 ? -9.734 -14.07 -11.938 1 98.12 93 GLU A CA 1
ATOM 737 C C . GLU A 1 93 ? -9.18 -13.734 -10.555 1 98.12 93 GLU A C 1
ATOM 739 O O . GLU A 1 93 ? -9.945 -13.477 -9.625 1 98.12 93 GLU A O 1
ATOM 744 N N . LEU A 1 94 ? -7.852 -13.766 -10.406 1 98.38 94 LEU A N 1
ATOM 745 C CA . LEU A 1 94 ? -7.215 -13.414 -9.148 1 98.38 94 LEU A CA 1
ATOM 746 C C . LEU A 1 94 ? -7.555 -11.977 -8.75 1 98.38 94 LEU A C 1
ATOM 748 O O . LEU A 1 94 ? -7.957 -11.719 -7.613 1 98.38 94 LEU A O 1
ATOM 752 N N . MET A 1 95 ? -7.465 -11.055 -9.672 1 98.56 95 MET A N 1
ATOM 753 C CA . MET A 1 95 ? -7.711 -9.648 -9.398 1 98.56 95 MET A CA 1
ATOM 754 C C . MET A 1 95 ? -9.188 -9.398 -9.102 1 98.56 95 MET A C 1
ATOM 756 O O . MET A 1 95 ? -9.516 -8.578 -8.242 1 98.56 95 MET A O 1
ATOM 760 N N . LYS A 1 96 ? -10.023 -10.07 -9.789 1 98.25 96 LYS A N 1
ATOM 761 C CA . LYS A 1 96 ? -11.453 -9.953 -9.492 1 98.25 96 LYS A CA 1
ATOM 762 C C . LYS A 1 96 ? -11.758 -10.43 -8.07 1 98.25 96 LYS A C 1
ATOM 764 O O . LYS A 1 96 ? -12.555 -9.812 -7.367 1 98.25 96 LYS A O 1
ATOM 769 N N . TYR A 1 97 ? -11.188 -11.508 -7.734 1 98.62 97 TYR A N 1
ATOM 770 C CA . TYR A 1 97 ? -11.344 -12.008 -6.375 1 98.62 97 TYR A CA 1
ATOM 771 C C . TYR A 1 97 ? -10.898 -10.961 -5.355 1 98.62 97 TYR A C 1
ATOM 773 O O . TYR A 1 97 ? -11.578 -10.742 -4.352 1 98.62 97 TYR A O 1
ATOM 781 N N . ILE A 1 98 ? -9.789 -10.328 -5.586 1 98.69 98 ILE A N 1
ATOM 782 C CA . ILE A 1 98 ? -9.242 -9.289 -4.715 1 98.69 98 ILE A CA 1
ATOM 783 C C . ILE A 1 98 ? -10.203 -8.109 -4.641 1 98.69 98 ILE A C 1
ATOM 785 O O . ILE A 1 98 ? -10.469 -7.582 -3.557 1 98.69 98 ILE A O 1
ATOM 789 N N . GLU A 1 99 ? -10.703 -7.707 -5.777 1 98.62 99 GLU A N 1
ATOM 790 C CA . GLU A 1 99 ? -11.656 -6.602 -5.797 1 98.62 99 GLU A CA 1
ATOM 791 C C . GLU A 1 99 ? -12.898 -6.934 -4.973 1 98.62 99 GLU A C 1
ATOM 793 O O . GLU A 1 99 ? -13.391 -6.098 -4.207 1 98.62 99 GLU A O 1
ATOM 798 N N . ASP A 1 100 ? -13.398 -8.109 -5.172 1 98.69 100 ASP A N 1
ATOM 799 C CA . ASP A 1 100 ? -14.555 -8.547 -4.398 1 98.69 100 ASP A CA 1
ATOM 800 C C . ASP A 1 100 ? -14.25 -8.539 -2.902 1 98.69 100 ASP A C 1
ATOM 802 O O . ASP A 1 100 ? -15.086 -8.117 -2.098 1 98.69 100 ASP A O 1
ATOM 806 N N . LEU A 1 101 ? -13.117 -9.055 -2.533 1 98.44 101 LEU A N 1
ATOM 807 C CA . LEU A 1 101 ? -12.68 -9.039 -1.141 1 98.44 101 LEU A CA 1
ATOM 808 C C . LEU A 1 101 ? -12.617 -7.613 -0.604 1 98.44 101 LEU A C 1
ATOM 810 O O . LEU A 1 101 ? -13.086 -7.344 0.506 1 98.44 101 LEU A O 1
ATOM 814 N N . CYS A 1 102 ? -12.031 -6.723 -1.348 1 98.69 102 CYS A N 1
ATOM 815 C CA . CYS A 1 102 ? -11.914 -5.328 -0.94 1 98.69 102 CYS A CA 1
ATOM 816 C C . CYS A 1 102 ? -13.281 -4.68 -0.794 1 98.69 102 CYS A C 1
ATOM 818 O O . CYS A 1 102 ? -13.5 -3.875 0.113 1 98.69 102 CYS A O 1
ATOM 820 N N . ILE A 1 103 ? -14.203 -5.004 -1.687 1 98.56 103 ILE A N 1
ATOM 821 C CA . ILE A 1 103 ? -15.57 -4.508 -1.592 1 98.56 103 ILE A CA 1
ATOM 822 C C . ILE A 1 103 ? -16.219 -4.996 -0.295 1 98.56 103 ILE A C 1
ATOM 824 O O . ILE A 1 103 ? -16.844 -4.219 0.429 1 98.56 103 ILE A O 1
ATOM 828 N N . GLN A 1 104 ? -16.031 -6.242 0.014 1 98.19 104 GLN A N 1
ATOM 829 C CA . GLN A 1 104 ? -16.562 -6.824 1.241 1 98.19 104 GLN A CA 1
ATOM 830 C C . GLN A 1 104 ? -15.977 -6.137 2.475 1 98.19 104 GLN A C 1
ATOM 832 O O . GLN A 1 104 ? -16.656 -6.004 3.494 1 98.19 104 GLN A O 1
ATOM 837 N N . LYS A 1 105 ? -14.75 -5.688 2.357 1 97.56 105 LYS A N 1
ATOM 838 C CA . LYS A 1 105 ? -14.07 -5.012 3.459 1 97.56 105 LYS A CA 1
ATOM 839 C C . LYS A 1 105 ? -14.352 -3.512 3.439 1 97.56 105 LYS A C 1
ATOM 841 O O . LYS A 1 105 ? -13.742 -2.75 4.191 1 97.56 105 LYS A O 1
ATOM 846 N N . ASN A 1 106 ? -15.18 -3.041 2.471 1 97.62 106 ASN A N 1
ATOM 847 C CA . ASN A 1 106 ? -15.633 -1.657 2.352 1 97.62 106 ASN A CA 1
ATOM 848 C C . ASN A 1 106 ? -14.492 -0.736 1.918 1 97.62 106 ASN A C 1
ATOM 850 O O . ASN A 1 106 ? -14.422 0.414 2.354 1 97.62 106 ASN A O 1
ATOM 854 N N . CYS A 1 107 ? -13.562 -1.24 1.201 1 98.38 107 CYS A N 1
ATOM 855 C CA . CYS A 1 107 ? -12.477 -0.418 0.679 1 98.38 107 CYS A CA 1
ATOM 856 C C . CYS A 1 107 ? -13.008 0.615 -0.31 1 98.38 107 CYS A C 1
ATOM 858 O O . CYS A 1 107 ? -13.898 0.322 -1.104 1 98.38 107 CYS A O 1
ATOM 860 N N . VAL A 1 108 ? -12.406 1.743 -0.301 1 97.19 108 VAL A N 1
ATOM 861 C CA . VAL A 1 108 ? -12.789 2.809 -1.223 1 97.19 108 VAL A CA 1
ATOM 862 C C . VAL A 1 108 ? -12.094 2.604 -2.566 1 97.19 108 VAL A C 1
ATOM 864 O O . VAL A 1 108 ? -12.625 2.99 -3.611 1 97.19 108 VAL A O 1
ATOM 867 N N . LYS A 1 109 ? -10.93 2.045 -2.525 1 97.62 109 LYS A N 1
ATOM 868 C CA . LYS A 1 109 ? -10.094 1.837 -3.709 1 97.62 109 LYS A CA 1
ATOM 869 C C . LYS A 1 109 ? -9.109 0.695 -3.492 1 97.62 109 LYS A C 1
ATOM 871 O O . LYS A 1 109 ? -8.914 0.243 -2.363 1 97.62 109 LYS A O 1
ATOM 876 N N . VAL A 1 110 ? -8.633 0.238 -4.586 1 98.56 110 VAL A N 1
ATOM 877 C CA . VAL A 1 110 ? -7.488 -0.665 -4.621 1 98.56 110 VAL A CA 1
ATOM 878 C C . VAL A 1 110 ? -6.379 -0.06 -5.48 1 98.56 110 VAL A C 1
ATOM 880 O O . VAL A 1 110 ? -6.648 0.541 -6.523 1 98.56 110 VAL A O 1
ATOM 883 N N . PHE A 1 111 ? -5.168 -0.166 -4.988 1 98.44 111 PHE A N 1
ATOM 884 C CA . PHE A 1 111 ? -4.09 0.267 -5.871 1 98.44 111 PHE A CA 1
ATOM 885 C C . PHE A 1 111 ? -2.885 -0.655 -5.75 1 98.44 111 PHE A C 1
ATOM 887 O O . PHE A 1 111 ? -2.832 -1.503 -4.855 1 98.44 111 PHE A O 1
ATOM 894 N N . LEU A 1 112 ? -2.025 -0.593 -6.695 1 98.69 112 LEU A N 1
ATOM 895 C CA . LEU A 1 112 ? -0.79 -1.363 -6.77 1 98.69 112 LEU A CA 1
ATOM 896 C C . LEU A 1 112 ? 0.275 -0.608 -7.559 1 98.69 112 LEU A C 1
ATOM 898 O O . LEU A 1 112 ? -0.012 0.431 -8.156 1 98.69 112 LEU A O 1
ATOM 902 N N . THR A 1 113 ? 1.479 -1.088 -7.434 1 98.31 113 THR A N 1
ATOM 903 C CA . THR A 1 113 ? 2.57 -0.608 -8.273 1 98.31 113 THR A CA 1
ATOM 904 C C . THR A 1 113 ? 3.154 -1.748 -9.102 1 98.31 113 THR A C 1
ATOM 906 O O . THR A 1 113 ? 3.094 -2.91 -8.703 1 98.31 113 THR A O 1
ATOM 909 N N . SER A 1 114 ? 3.572 -1.412 -10.188 1 97.81 114 SER A N 1
ATOM 910 C CA . SER A 1 114 ? 4.203 -2.354 -11.109 1 97.81 114 SER A CA 1
ATOM 911 C C . SER A 1 114 ? 5.48 -1.773 -11.703 1 97.81 114 SER A C 1
ATOM 913 O O . SER A 1 114 ? 5.543 -0.583 -12.008 1 97.81 114 SER A O 1
ATOM 915 N N . GLY A 1 115 ? 6.531 -2.631 -11.812 1 96.81 115 GLY A N 1
ATOM 916 C CA . GLY A 1 115 ? 7.789 -2.166 -12.375 1 96.81 115 GLY A CA 1
ATOM 917 C C . GLY A 1 115 ? 7.617 -1.437 -13.695 1 96.81 115 GLY A C 1
ATOM 918 O O . GLY A 1 115 ? 6.781 -1.82 -14.516 1 96.81 115 GLY A O 1
ATOM 919 N N . ALA A 1 116 ? 8.438 -0.465 -13.922 1 95.88 116 ALA A N 1
ATOM 920 C CA . ALA A 1 116 ? 8.289 0.426 -15.07 1 95.88 116 ALA A CA 1
ATOM 921 C C . ALA A 1 116 ? 8.477 -0.331 -16.375 1 95.88 116 ALA A C 1
ATOM 923 O O . ALA A 1 116 ? 7.922 0.056 -17.422 1 95.88 116 ALA A O 1
ATOM 924 N N . THR A 1 117 ? 9.156 -1.409 -16.406 1 95.25 117 THR A N 1
ATOM 925 C CA . THR A 1 117 ? 9.492 -2.129 -17.625 1 95.25 117 THR A CA 1
ATOM 926 C C . THR A 1 117 ? 8.484 -3.242 -17.891 1 95.25 117 THR A C 1
ATOM 928 O O . THR A 1 117 ? 8.57 -3.936 -18.906 1 95.25 117 THR A O 1
ATOM 931 N N . ARG A 1 118 ? 7.547 -3.393 -17 1 96 118 ARG A N 1
ATOM 932 C CA . ARG A 1 118 ? 6.59 -4.488 -17.125 1 96 118 ARG A CA 1
ATOM 933 C C . A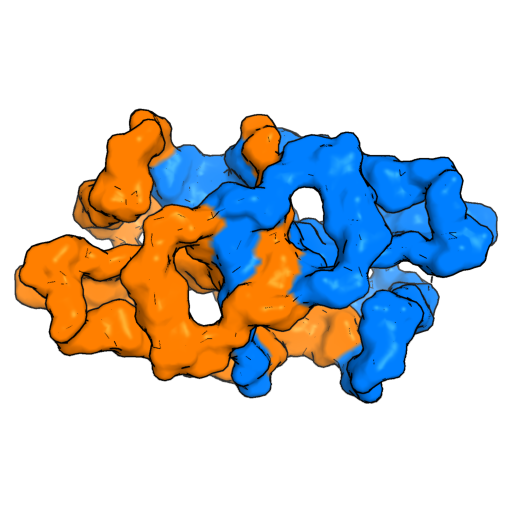RG A 1 118 ? 5.398 -4.09 -17.984 1 96 118 ARG A C 1
ATOM 935 O O . ARG A 1 118 ? 4.262 -4.074 -17.516 1 96 118 ARG A O 1
ATOM 942 N N . ILE A 1 119 ? 5.629 -4.031 -19.266 1 96.38 119 ILE A N 1
ATOM 943 C CA . ILE A 1 119 ? 4.688 -3.449 -20.219 1 96.38 119 ILE A CA 1
ATOM 944 C C . ILE A 1 119 ? 3.447 -4.336 -20.312 1 96.38 119 ILE A C 1
ATOM 946 O O . ILE A 1 119 ? 2.32 -3.838 -20.359 1 96.38 119 ILE A O 1
ATOM 950 N N . GLU A 1 120 ? 3.656 -5.59 -20.375 1 95.25 120 GLU A N 1
ATOM 951 C CA . GLU A 1 120 ? 2.527 -6.508 -20.453 1 95.25 120 GLU A CA 1
ATOM 952 C C . GLU A 1 120 ? 1.646 -6.426 -19.219 1 95.25 120 GLU A C 1
ATOM 954 O O . GLU A 1 120 ? 0.419 -6.48 -19.312 1 95.25 120 GLU A O 1
ATOM 959 N N . ALA A 1 121 ? 2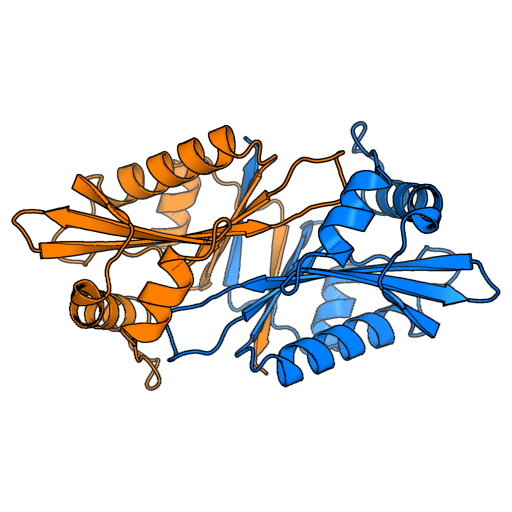.24 -6.328 -18.016 1 96.69 121 ALA A N 1
ATOM 960 C CA . ALA A 1 121 ? 1.481 -6.152 -16.781 1 96.69 121 ALA A CA 1
ATOM 961 C C . ALA A 1 121 ? 0.674 -4.855 -16.812 1 96.69 121 ALA A C 1
ATOM 963 O O . ALA A 1 121 ? -0.479 -4.828 -16.375 1 96.69 121 ALA A O 1
ATOM 964 N N . HIS A 1 122 ? 1.308 -3.783 -17.375 1 98.31 122 HIS A N 1
ATOM 965 C CA . HIS A 1 122 ? 0.617 -2.502 -17.469 1 98.31 122 HIS A CA 1
ATOM 966 C C . HIS A 1 122 ? -0.65 -2.617 -18.312 1 98.31 122 HIS A C 1
ATOM 968 O O . HIS A 1 122 ? -1.709 -2.125 -17.922 1 98.31 122 HIS A O 1
ATOM 974 N N . HIS A 1 123 ? -0.541 -3.268 -19.453 1 97.5 123 HIS A N 1
ATOM 975 C CA . HIS A 1 123 ? -1.698 -3.496 -20.312 1 97.5 123 HIS A CA 1
ATOM 976 C C . HIS A 1 123 ? -2.764 -4.316 -19.594 1 97.5 123 HIS A C 1
ATOM 978 O O . HIS A 1 123 ? -3.957 -4.031 -19.719 1 97.5 123 HIS A O 1
ATOM 984 N N . PHE A 1 124 ? -2.262 -5.297 -18.906 1 97.75 124 PHE A N 1
ATOM 985 C CA . PHE A 1 124 ? -3.139 -6.176 -18.141 1 97.75 124 PHE A CA 1
ATOM 986 C C . PHE A 1 124 ? -3.977 -5.379 -17.141 1 97.75 124 PHE A C 1
ATOM 988 O O . PHE A 1 124 ? -5.203 -5.504 -17.109 1 97.75 124 PHE A O 1
ATOM 995 N N . TYR A 1 125 ? -3.396 -4.504 -16.328 1 98.44 125 TYR A N 1
ATOM 996 C CA . TYR A 1 125 ? -4.098 -3.725 -15.312 1 98.44 125 TYR A CA 1
ATOM 997 C C . TYR A 1 125 ? -5.043 -2.719 -15.961 1 98.44 125 TYR A C 1
ATOM 999 O O . TYR A 1 125 ? -6.16 -2.506 -15.477 1 98.44 125 TYR A O 1
ATOM 1007 N N . LYS A 1 126 ? -4.59 -2.105 -17.078 1 98.31 126 LYS A N 1
ATOM 1008 C CA . LYS A 1 126 ? -5.445 -1.166 -17.797 1 98.31 126 LYS A CA 1
ATOM 1009 C C . LYS A 1 126 ? -6.715 -1.849 -18.281 1 98.31 126 LYS A C 1
ATOM 1011 O O . LYS A 1 126 ? -7.812 -1.295 -18.172 1 98.31 126 LYS A O 1
ATOM 1016 N N . LYS A 1 127 ? -6.547 -3.006 -18.781 1 97.69 127 LYS A N 1
ATOM 1017 C CA . LYS A 1 127 ? -7.684 -3.771 -19.297 1 97.69 127 LYS A CA 1
ATOM 1018 C C . LYS A 1 127 ? -8.672 -4.094 -18.172 1 97.69 127 LYS A C 1
ATOM 1020 O O . LYS A 1 127 ? -9.875 -4.195 -18.422 1 97.69 127 LYS A O 1
ATOM 1025 N N . LEU A 1 128 ? -8.188 -4.273 -17 1 97.94 128 LEU A N 1
ATOM 1026 C CA . LEU A 1 128 ? -9.023 -4.598 -15.852 1 97.94 128 LEU A CA 1
ATOM 1027 C C . LEU A 1 128 ? -9.672 -3.342 -15.273 1 97.94 128 LEU A C 1
ATOM 1029 O O . LEU A 1 128 ? -10.414 -3.416 -14.297 1 97.94 128 LEU A O 1
ATOM 1033 N N . GLY A 1 129 ? -9.344 -2.146 -15.797 1 98.31 129 GLY A N 1
ATOM 1034 C CA . GLY A 1 129 ? -10.008 -0.92 -15.391 1 98.31 129 GLY A CA 1
ATOM 1035 C C . GLY A 1 129 ? -9.195 -0.102 -14.406 1 98.31 129 GLY A C 1
ATOM 1036 O O . GLY A 1 129 ? -9.695 0.867 -13.828 1 98.31 129 GLY A O 1
ATOM 1037 N N . TYR A 1 130 ? -7.938 -0.473 -14.203 1 98.69 130 TYR A N 1
ATOM 1038 C CA . TYR A 1 130 ? -7.078 0.329 -13.336 1 98.69 130 TYR A CA 1
ATOM 1039 C C . TYR A 1 130 ? -6.52 1.53 -14.086 1 98.69 130 TYR A C 1
ATOM 1041 O O . TYR A 1 130 ? -6.133 1.416 -15.258 1 98.69 130 TYR A O 1
ATOM 1049 N N . ASP A 1 131 ? -6.531 2.652 -13.398 1 98.56 131 ASP A N 1
ATOM 1050 C CA . ASP A 1 131 ? -5.988 3.889 -13.961 1 98.56 131 ASP A CA 1
ATOM 1051 C C . ASP A 1 131 ? -4.496 4.016 -13.664 1 98.56 131 ASP A C 1
ATOM 1053 O O . ASP A 1 131 ? -4.094 4.125 -12.5 1 98.56 131 ASP A O 1
ATOM 1057 N N . GLY A 1 132 ? -3.693 4.066 -14.672 1 97.88 132 GLY A N 1
ATOM 1058 C CA . GLY A 1 132 ? -2.248 4.152 -14.531 1 97.88 132 GLY A CA 1
ATOM 1059 C C . GLY A 1 132 ? -1.711 5.559 -14.727 1 97.88 132 GLY A C 1
ATOM 1060 O O . GLY A 1 132 ? -0.497 5.758 -14.789 1 97.88 132 GLY A O 1
ATOM 1061 N N . GLU A 1 133 ? -2.643 6.527 -14.773 1 97 133 GLU A N 1
ATOM 1062 C CA . GLU A 1 133 ? -2.215 7.875 -15.133 1 97 133 GLU A CA 1
ATOM 1063 C C . GLU A 1 133 ? -2.518 8.867 -14.016 1 97 133 GLU A C 1
ATOM 1065 O O . GLU A 1 133 ? -1.992 9.984 -14.016 1 97 133 GLU A O 1
ATOM 1070 N N . SER A 1 134 ? -3.305 8.461 -13.078 1 95.75 134 SER A N 1
ATOM 1071 C CA . SER A 1 134 ? -3.816 9.398 -12.086 1 95.75 134 SER A CA 1
ATOM 1072 C C . SER A 1 134 ? -2.811 9.617 -10.961 1 95.75 134 SER A C 1
ATOM 1074 O O . SER A 1 134 ? -2.926 10.578 -10.195 1 95.75 134 SER A O 1
ATOM 1076 N N . SER A 1 135 ? -1.857 8.75 -10.883 1 97.56 135 SER A N 1
ATOM 1077 C CA . SER A 1 135 ? -0.898 8.836 -9.789 1 97.56 135 SER A CA 1
ATOM 1078 C C . SER A 1 135 ? 0.483 8.359 -10.227 1 97.56 135 SER A C 1
ATOM 1080 O O . SER A 1 135 ? 0.616 7.664 -11.234 1 97.56 135 SER A O 1
ATOM 1082 N N . LYS A 1 136 ? 1.463 8.844 -9.516 1 98.06 136 LYS A N 1
ATOM 1083 C CA . LYS A 1 136 ? 2.848 8.406 -9.672 1 98.06 136 LYS A CA 1
ATOM 1084 C C . LYS A 1 136 ? 3.32 7.637 -8.445 1 98.06 136 LYS A C 1
ATOM 1086 O O . LYS A 1 136 ? 2.961 7.977 -7.312 1 98.06 136 LYS A O 1
ATOM 1091 N N . ALA A 1 137 ? 4.117 6.582 -8.719 1 98.69 137 ALA A N 1
ATOM 1092 C CA . ALA A 1 137 ? 4.668 5.789 -7.629 1 98.69 137 ALA A CA 1
ATOM 1093 C C . ALA A 1 137 ? 6.047 6.301 -7.219 1 98.69 137 ALA A C 1
ATOM 1095 O O . ALA A 1 137 ? 6.855 6.668 -8.078 1 98.69 137 ALA A O 1
ATOM 1096 N N . PHE A 1 138 ? 6.355 6.363 -5.992 1 98.81 138 PHE A N 1
ATOM 1097 C CA . PHE A 1 138 ? 7.66 6.695 -5.422 1 98.81 138 PHE A CA 1
ATOM 1098 C C . PHE A 1 138 ? 8.117 5.617 -4.445 1 98.81 138 PHE A C 1
ATOM 1100 O O . PHE A 1 138 ? 7.355 5.215 -3.561 1 98.81 138 PHE A O 1
ATOM 1107 N N . LYS A 1 139 ? 9.32 5.113 -4.656 1 98.38 139 LYS A N 1
ATOM 1108 C CA . LYS A 1 139 ? 9.844 4.004 -3.861 1 98.38 139 LYS A CA 1
ATOM 1109 C C . LYS A 1 139 ? 11.234 4.32 -3.328 1 98.38 139 LYS A C 1
ATOM 1111 O O . LYS A 1 139 ? 12.031 4.973 -4.008 1 98.38 139 LYS A O 1
ATOM 1116 N N . LYS A 1 140 ? 11.578 3.875 -2.129 1 98.31 140 LYS A N 1
ATOM 1117 C CA . LYS A 1 140 ? 12.898 3.977 -1.504 1 98.31 140 LYS A CA 1
ATOM 1118 C C . LYS A 1 140 ? 13.227 2.715 -0.713 1 98.31 140 LYS A C 1
ATOM 1120 O O . LYS A 1 140 ? 12.469 2.309 0.167 1 98.31 140 LYS A O 1
ATOM 1125 N N . TYR A 1 141 ? 14.266 2.021 -1.061 1 96.75 141 TYR A N 1
ATOM 1126 C CA . TYR A 1 141 ? 14.734 0.862 -0.309 1 96.75 141 TYR A CA 1
ATOM 1127 C C . TYR A 1 141 ? 15.477 1.292 0.951 1 96.75 141 TYR A C 1
ATOM 1129 O O . TYR A 1 141 ? 16.156 2.32 0.958 1 96.75 141 TYR A O 1
ATOM 1137 N N . LEU A 1 142 ? 15.297 0.51 1.95 1 95.25 142 LEU A N 1
ATOM 1138 C CA . LEU A 1 142 ? 15.844 0.879 3.252 1 95.25 142 LEU A CA 1
ATOM 1139 C C . LEU A 1 142 ? 16.969 -0.059 3.65 1 95.25 142 LEU A C 1
ATOM 1141 O O . LEU A 1 142 ? 17 -1.217 3.229 1 95.25 142 LEU A O 1
ATOM 1145 N N . MET B 1 1 ? 6.805 18.953 17.172 1 95.12 1 MET B N 1
ATOM 1146 C CA . MET B 1 1 ? 6.953 17.594 17.672 1 95.12 1 MET B CA 1
ATOM 1147 C C . MET B 1 1 ? 6.152 16.609 16.828 1 95.12 1 MET B C 1
ATOM 1149 O O . MET B 1 1 ? 5.047 16.922 16.391 1 95.12 1 MET B O 1
ATOM 1153 N N . ILE B 1 2 ? 6.711 15.5 16.562 1 98.25 2 ILE B N 1
ATOM 1154 C CA . ILE B 1 2 ? 6.027 14.445 15.828 1 98.25 2 ILE B CA 1
ATOM 1155 C C . ILE B 1 2 ? 5.5 13.398 16.812 1 98.25 2 ILE B C 1
ATOM 1157 O O . ILE B 1 2 ? 6.23 12.938 17.688 1 98.25 2 ILE B O 1
ATOM 1161 N N . ARG B 1 3 ? 4.273 13.031 16.672 1 98.12 3 ARG B N 1
ATOM 1162 C CA . ARG B 1 3 ? 3.641 12.023 17.516 1 98.12 3 ARG B CA 1
ATOM 1163 C C . ARG B 1 3 ? 2.529 11.297 16.75 1 98.12 3 ARG B C 1
ATOM 1165 O O . ARG B 1 3 ? 2.121 11.727 15.672 1 98.12 3 ARG B O 1
ATOM 1172 N N . GLN B 1 4 ? 2.043 10.227 17.359 1 98.44 4 GLN B N 1
ATOM 1173 C CA . GLN B 1 4 ? 0.874 9.57 16.781 1 98.44 4 GLN B CA 1
ATOM 1174 C C . GLN B 1 4 ? -0.387 10.398 17 1 98.44 4 GLN B C 1
ATOM 1176 O O . GLN B 1 4 ? -0.546 11.023 18.047 1 98.44 4 GLN B O 1
ATOM 1181 N N . ALA B 1 5 ? -1.26 10.391 16.062 1 98.62 5 ALA B N 1
ATOM 1182 C CA . ALA B 1 5 ? -2.531 11.102 16.156 1 98.62 5 ALA B CA 1
ATOM 1183 C C . ALA B 1 5 ? -3.396 10.531 17.281 1 98.62 5 ALA B C 1
ATOM 1185 O O . ALA B 1 5 ? -3.324 9.336 17.578 1 98.62 5 ALA B O 1
ATOM 1186 N N . GLU B 1 6 ? -4.129 11.391 17.859 1 98.19 6 GLU B N 1
ATOM 1187 C CA . GLU B 1 6 ? -5.141 11.039 18.859 1 98.19 6 GLU B CA 1
ATOM 1188 C C . GLU B 1 6 ? -6.535 11.461 18.391 1 98.19 6 GLU B C 1
ATOM 1190 O O . GLU B 1 6 ? -6.676 12.242 17.453 1 98.19 6 GLU B O 1
ATOM 1195 N N . THR B 1 7 ? -7.508 10.891 19.094 1 98.12 7 THR B N 1
ATOM 1196 C CA . THR B 1 7 ? -8.891 11.156 18.719 1 98.12 7 THR B CA 1
ATOM 1197 C C . THR B 1 7 ? -9.156 12.656 18.672 1 98.12 7 THR B C 1
ATOM 1199 O O . THR B 1 7 ? -9.906 13.133 17.828 1 98.12 7 THR B O 1
ATOM 1202 N N . ARG B 1 8 ? -8.539 13.43 19.438 1 97.75 8 ARG B N 1
ATOM 1203 C CA . ARG B 1 8 ? -8.773 14.867 19.547 1 97.75 8 ARG B CA 1
ATOM 1204 C C . ARG B 1 8 ? -8.242 15.594 18.312 1 97.75 8 ARG B C 1
ATOM 1206 O O . ARG B 1 8 ? -8.547 16.766 18.094 1 97.75 8 ARG B O 1
ATOM 1213 N N . ASP B 1 9 ? -7.449 14.922 17.547 1 98.38 9 ASP B N 1
ATOM 1214 C CA . ASP B 1 9 ? -6.832 15.547 16.375 1 98.38 9 ASP B CA 1
ATOM 1215 C C . ASP B 1 9 ? -7.742 15.461 15.156 1 98.38 9 ASP B C 1
ATOM 1217 O O . ASP B 1 9 ? -7.41 15.992 14.094 1 98.38 9 ASP B O 1
ATOM 1221 N N . ALA B 1 10 ? -8.914 14.844 15.289 1 98.44 10 ALA B N 1
ATOM 1222 C CA . ALA B 1 10 ? -9.75 14.492 14.141 1 98.44 10 ALA B CA 1
ATOM 1223 C C . ALA B 1 10 ? -10.094 15.727 13.312 1 98.44 10 ALA B C 1
ATOM 1225 O O . ALA B 1 10 ? -9.914 15.734 12.094 1 98.44 10 ALA B O 1
ATOM 1226 N N . GLU B 1 11 ? -10.492 16.766 13.922 1 98.19 11 GLU B N 1
ATOM 1227 C CA . GLU B 1 11 ? -10.906 17.969 13.195 1 98.19 11 GLU B CA 1
ATOM 1228 C C . GLU B 1 11 ? -9.727 18.625 12.484 1 98.19 11 GLU B C 1
ATOM 1230 O O . GLU B 1 11 ? -9.859 19.062 11.336 1 98.19 11 GLU B O 1
ATOM 1235 N N . ALA B 1 12 ? -8.672 18.734 13.18 1 98.25 12 ALA B N 1
ATOM 1236 C CA . ALA B 1 12 ? -7.48 19.328 12.578 1 98.25 12 ALA B CA 1
ATOM 1237 C C . ALA B 1 12 ? -7 18.516 11.383 1 98.25 12 ALA B C 1
ATOM 1239 O O . ALA B 1 12 ? -6.621 19.078 10.352 1 98.25 12 ALA B O 1
ATOM 1240 N N . ILE B 1 13 ? -7.023 17.219 11.484 1 98.5 13 ILE B N 1
ATOM 1241 C CA . ILE B 1 13 ? -6.594 16.328 10.406 1 98.5 13 ILE B CA 1
ATOM 1242 C C . ILE B 1 13 ? -7.559 16.453 9.227 1 98.5 13 ILE B C 1
ATOM 1244 O O . ILE B 1 13 ? -7.133 16.484 8.07 1 98.5 13 ILE B O 1
ATOM 1248 N N . GLU B 1 14 ? -8.867 16.531 9.547 1 98.44 14 GLU B N 1
ATOM 1249 C CA . GLU B 1 14 ? -9.859 16.703 8.484 1 98.44 14 GLU B CA 1
ATOM 1250 C C . GLU B 1 14 ? -9.594 17.969 7.676 1 98.44 14 GLU B C 1
ATOM 1252 O O . GLU B 1 14 ? -9.695 17.953 6.449 1 98.44 14 GLU B O 1
ATOM 1257 N N . SER B 1 15 ? -9.281 19.016 8.383 1 97.75 15 SER B N 1
ATOM 1258 C CA . SER B 1 15 ? -8.953 20.281 7.715 1 97.75 15 SER B CA 1
ATOM 1259 C C . SER B 1 15 ? -7.746 20.125 6.801 1 97.75 15 SER B C 1
ATOM 1261 O O . SER B 1 15 ? -7.738 20.625 5.676 1 97.75 15 SER B O 1
ATOM 1263 N N . LEU B 1 16 ? -6.734 19.438 7.246 1 98 16 LEU B N 1
ATOM 1264 C CA . LEU B 1 16 ? -5.547 19.188 6.441 1 98 16 LEU B CA 1
ATOM 1265 C C . LEU B 1 16 ? -5.895 18.359 5.207 1 98 16 LEU B C 1
ATOM 1267 O O . LEU B 1 16 ? -5.387 18.625 4.113 1 98 16 LEU B O 1
ATOM 1271 N N . TYR B 1 17 ? -6.781 17.328 5.422 1 97.88 17 TYR B N 1
ATOM 1272 C CA . TYR B 1 17 ? -7.141 16.453 4.312 1 97.88 17 TYR B CA 1
ATOM 1273 C C . TYR B 1 17 ? -7.965 17.203 3.271 1 97.88 17 TYR B C 1
ATOM 1275 O O . TYR B 1 17 ? -7.859 16.938 2.074 1 97.88 17 TYR B O 1
ATOM 1283 N N . ARG B 1 18 ? -8.742 18.188 3.672 1 97.19 18 ARG B N 1
ATOM 1284 C CA . ARG B 1 18 ? -9.461 19.031 2.721 1 97.19 18 ARG B CA 1
ATOM 1285 C C . ARG B 1 18 ? -8.492 19.891 1.902 1 97.19 18 ARG B C 1
ATOM 1287 O O . ARG B 1 18 ? -8.742 20.156 0.727 1 97.19 18 ARG B O 1
ATOM 1294 N N . GLU B 1 19 ? -7.426 20.281 2.547 1 96 19 GLU B N 1
ATOM 1295 C CA . GLU B 1 19 ? -6.379 20.984 1.813 1 96 19 GLU B CA 1
ATOM 1296 C C . GLU B 1 19 ? -5.676 20.062 0.826 1 96 19 GLU B C 1
ATOM 1298 O O . GLU B 1 19 ? -5.355 20.469 -0.294 1 96 19 GLU B O 1
ATOM 1303 N N . LEU B 1 20 ? -5.414 18.859 1.222 1 94.94 20 LEU B N 1
ATOM 1304 C C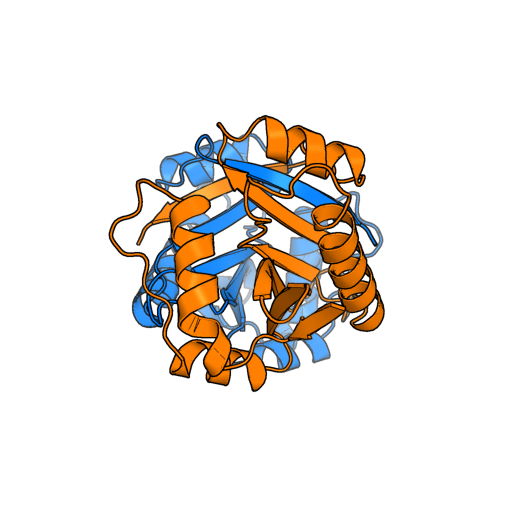A . LEU B 1 20 ? -4.719 17.859 0.419 1 94.94 20 LEU B CA 1
ATOM 1305 C C . LEU B 1 20 ? -5.527 17.484 -0.82 1 94.94 20 LEU B C 1
ATOM 1307 O O . LEU B 1 20 ? -4.969 17.328 -1.906 1 94.94 20 LEU B O 1
ATOM 1311 N N . LEU B 1 21 ? -6.852 17.312 -0.6 1 94.31 21 LEU B N 1
ATOM 1312 C CA . LEU B 1 21 ? -7.777 16.938 -1.662 1 94.31 21 LEU B CA 1
ATOM 1313 C C . LEU B 1 21 ? -8.969 17.875 -1.703 1 94.31 21 LEU B C 1
ATOM 1315 O O . LEU B 1 21 ? -10.086 17.5 -1.332 1 94.31 21 LEU B O 1
ATOM 1319 N N . PRO B 1 22 ? -8.773 19.047 -2.244 1 91.38 22 PRO B N 1
ATOM 1320 C CA . PRO B 1 22 ? -9.805 20.078 -2.189 1 91.38 22 PRO B CA 1
ATOM 1321 C C . PRO B 1 22 ? -11.07 19.703 -2.953 1 91.38 22 PRO B C 1
ATOM 1323 O O . PRO B 1 22 ? -12.156 20.188 -2.637 1 91.38 22 PRO B O 1
ATOM 1326 N N . ASN B 1 23 ? -11 18.797 -3.893 1 90.06 23 ASN B N 1
ATOM 1327 C CA . ASN B 1 23 ? -12.156 18.453 -4.715 1 90.06 23 ASN B CA 1
ATOM 1328 C C . ASN B 1 23 ? -12.875 17.219 -4.176 1 90.06 23 ASN B C 1
ATOM 1330 O O . ASN B 1 23 ? -13.859 16.766 -4.766 1 90.06 23 ASN B O 1
ATOM 1334 N N . ASN B 1 24 ? -12.328 16.688 -3.127 1 90.31 24 ASN B N 1
ATOM 1335 C CA . ASN B 1 24 ? -12.977 15.539 -2.512 1 90.31 24 ASN B CA 1
ATOM 1336 C C . ASN B 1 24 ? -14.047 15.969 -1.518 1 90.31 24 ASN B C 1
ATOM 1338 O O . ASN B 1 24 ? -13.742 16.406 -0.411 1 90.31 24 ASN B O 1
ATOM 1342 N N . LEU B 1 25 ? -15.25 15.711 -1.792 1 86.94 25 LEU B N 1
ATOM 1343 C CA . LEU B 1 25 ? -16.391 16.156 -0.992 1 86.94 25 LEU B CA 1
ATOM 1344 C C . LEU B 1 25 ? -16.688 15.164 0.129 1 86.94 25 LEU B C 1
ATOM 1346 O O . LEU B 1 25 ? -17.422 15.484 1.066 1 86.94 25 LEU B O 1
ATOM 1350 N N . ASP B 1 26 ? -16.078 14.023 0.128 1 91.81 26 ASP B N 1
ATOM 1351 C CA . ASP B 1 26 ? -16.406 12.969 1.081 1 91.81 26 ASP B CA 1
ATOM 1352 C C . ASP B 1 26 ? -15.398 12.953 2.236 1 91.81 26 ASP B C 1
ATOM 1354 O O . ASP B 1 26 ? -15.406 12.031 3.057 1 91.81 26 ASP B O 1
ATOM 1358 N N . THR B 1 27 ? -14.68 13.977 2.309 1 96.44 27 THR B N 1
ATOM 1359 C CA . THR B 1 27 ? -13.656 14.023 3.352 1 96.44 27 THR B CA 1
ATOM 1360 C C . THR B 1 27 ? -14.305 14.102 4.734 1 96.44 27 THR B C 1
ATOM 1362 O O . THR B 1 27 ? -15.062 15.031 5.02 1 96.44 27 THR B O 1
ATOM 1365 N N . LYS B 1 28 ? -14.023 13.102 5.523 1 97.75 28 LYS B N 1
ATOM 1366 C CA . LYS B 1 28 ? -14.523 13.016 6.895 1 97.75 28 LYS B CA 1
ATOM 1367 C C . LYS B 1 28 ? -13.586 12.18 7.766 1 97.75 28 LYS B C 1
ATOM 1369 O O . LYS B 1 28 ? -13.352 11 7.48 1 97.75 28 LYS B O 1
ATOM 1374 N N . VAL B 1 29 ? -13.102 12.836 8.797 1 98.38 29 VAL B N 1
ATOM 1375 C CA . VAL B 1 29 ? -12.203 12.141 9.719 1 98.38 29 VAL B CA 1
ATOM 1376 C C . VAL B 1 29 ? -12.922 11.883 11.039 1 98.38 29 VAL B C 1
ATOM 1378 O O . VAL B 1 29 ? -13.359 12.812 11.719 1 98.38 29 VAL B O 1
ATOM 1381 N N . LEU B 1 30 ? -13.016 10.641 11.375 1 98.12 30 LEU B N 1
ATOM 1382 C CA . LEU B 1 30 ? -13.734 10.227 12.578 1 98.12 30 LEU B CA 1
ATOM 1383 C C . LEU B 1 30 ? -12.758 9.883 13.703 1 98.12 30 LEU B C 1
ATOM 1385 O O . LEU B 1 30 ? -11.734 9.234 13.461 1 98.12 30 LEU B O 1
ATOM 1389 N N . GLY B 1 31 ? -13.078 10.328 14.828 1 98 31 GLY B N 1
ATOM 1390 C CA . GLY B 1 31 ? -12.273 9.977 15.992 1 98 31 GLY B CA 1
ATOM 1391 C C . GLY B 1 31 ? -12.125 8.477 16.188 1 98 31 GLY B C 1
ATOM 1392 O O . GLY B 1 31 ? -11.055 8 16.562 1 98 31 GLY B O 1
ATOM 1393 N N . GLU B 1 32 ? -13.133 7.785 15.953 1 97.5 32 GLU B N 1
ATOM 1394 C CA . GLU B 1 32 ? -13.133 6.332 16.094 1 97.5 32 GLU B CA 1
ATOM 1395 C C . GLU B 1 32 ? -12.078 5.691 15.195 1 97.5 32 GLU B C 1
ATOM 1397 O O . GLU B 1 32 ? -11.445 4.707 15.578 1 97.5 32 GLU B O 1
ATOM 1402 N N . ARG B 1 33 ? -11.969 6.172 14.055 1 97.94 33 ARG B N 1
ATOM 1403 C CA . ARG B 1 33 ? -10.961 5.66 13.133 1 97.94 33 ARG B CA 1
ATOM 1404 C C . ARG B 1 33 ? -9.555 5.922 13.656 1 97.94 33 ARG B C 1
ATOM 1406 O O . ARG B 1 33 ? -8.688 5.055 13.578 1 97.94 33 ARG B O 1
ATOM 1413 N N . ILE B 1 34 ? -9.352 7.113 14.148 1 98.5 34 ILE B N 1
ATOM 1414 C CA . ILE B 1 34 ? -8.055 7.449 14.719 1 98.5 34 ILE B CA 1
ATOM 1415 C C . ILE B 1 34 ? -7.734 6.5 15.875 1 98.5 34 ILE B C 1
ATOM 1417 O O . ILE B 1 34 ? -6.605 6.023 16 1 98.5 34 ILE B O 1
ATOM 1421 N N . GLU B 1 35 ? -8.711 6.215 16.641 1 98.12 35 GLU B N 1
ATOM 1422 C CA . GLU B 1 35 ? -8.539 5.266 17.734 1 98.12 35 GLU B CA 1
ATOM 1423 C C . GLU B 1 35 ? -8.18 3.877 17.203 1 98.12 35 GLU B C 1
ATOM 1425 O O . GLU B 1 35 ? -7.305 3.207 17.766 1 98.12 35 GLU B O 1
ATOM 1430 N N . GLU B 1 36 ? -8.883 3.416 16.234 1 97.75 36 GLU B N 1
ATOM 1431 C CA . GLU B 1 36 ? -8.586 2.131 15.602 1 97.75 36 GLU B CA 1
ATOM 1432 C C . GLU B 1 36 ? -7.137 2.078 15.117 1 97.75 36 GLU B C 1
ATOM 1434 O O . GLU B 1 36 ? -6.457 1.063 15.281 1 97.75 36 GLU B O 1
ATOM 1439 N N . ILE B 1 37 ? -6.719 3.123 14.516 1 98 37 ILE B N 1
ATOM 1440 C CA . ILE B 1 37 ? -5.359 3.205 14 1 98 37 ILE B CA 1
ATOM 1441 C C . ILE B 1 37 ? -4.363 3.135 15.156 1 98 37 ILE B C 1
ATOM 1443 O O . ILE B 1 37 ? -3.361 2.418 15.078 1 98 37 ILE B O 1
ATOM 1447 N N . GLN B 1 38 ? -4.652 3.816 16.203 1 97.19 38 GLN B N 1
ATOM 1448 C CA . GLN B 1 38 ? -3.787 3.828 17.391 1 97.19 38 GLN B CA 1
ATOM 1449 C C . GLN B 1 38 ? -3.621 2.426 17.953 1 97.19 38 GLN B C 1
ATOM 1451 O O . GLN B 1 38 ? -2.572 2.098 18.516 1 97.19 38 GLN B O 1
ATOM 1456 N N . ASN B 1 39 ? -4.633 1.632 17.781 1 96.44 39 ASN B N 1
ATOM 1457 C CA . ASN B 1 39 ? -4.633 0.297 18.375 1 96.44 39 ASN B CA 1
ATOM 1458 C C . ASN B 1 39 ? -4.121 -0.751 17.391 1 96.44 39 ASN B C 1
ATOM 1460 O O . ASN B 1 39 ? -4.055 -1.937 17.719 1 96.44 39 ASN B O 1
ATOM 1464 N N . ASN B 1 40 ? -3.836 -0.373 16.234 1 96.12 40 ASN B N 1
ATOM 1465 C CA . ASN B 1 40 ? -3.297 -1.266 15.219 1 96.12 40 ASN B CA 1
ATOM 1466 C C . ASN B 1 40 ? -1.773 -1.218 15.18 1 96.12 40 ASN B C 1
ATOM 1468 O O . ASN B 1 40 ? -1.189 -0.197 14.812 1 96.12 40 ASN B O 1
ATOM 1472 N N . PRO B 1 41 ? -1.112 -2.277 15.523 1 94.94 41 PRO B N 1
ATOM 1473 C CA . PRO B 1 41 ? 0.35 -2.26 15.609 1 94.94 41 PRO B CA 1
ATOM 1474 C C . PRO B 1 41 ? 1.023 -2.092 14.25 1 94.94 41 PRO B C 1
ATOM 1476 O O . PRO B 1 41 ? 2.234 -1.873 14.18 1 94.94 41 PRO B O 1
ATOM 1479 N N . ASN B 1 42 ? 0.28 -2.105 13.156 1 96.06 42 ASN B N 1
ATOM 1480 C CA . ASN B 1 42 ? 0.845 -2.021 11.82 1 96.06 42 ASN B CA 1
ATOM 1481 C C . ASN B 1 42 ? 0.423 -0.737 11.109 1 96.06 42 ASN B C 1
ATOM 1483 O O . ASN B 1 42 ? 0.61 -0.599 9.898 1 96.06 42 ASN B O 1
ATOM 1487 N N . SER B 1 43 ? -0.213 0.128 11.805 1 98.06 43 SER B N 1
ATOM 1488 C CA . SER B 1 43 ? -0.697 1.389 11.25 1 98.06 43 SER B CA 1
ATOM 1489 C C . SER B 1 43 ? -0.345 2.562 12.164 1 98.06 43 SER B C 1
ATOM 1491 O O . SER B 1 43 ? -0.634 2.533 13.359 1 98.06 43 SER B O 1
ATOM 1493 N N . PHE B 1 44 ? 0.29 3.592 11.547 1 98.62 44 PHE B N 1
ATOM 1494 C CA . PHE B 1 44 ? 0.731 4.742 12.32 1 98.62 44 PHE B CA 1
ATOM 1495 C C . PHE B 1 44 ? 0.337 6.043 11.633 1 98.62 44 PHE B C 1
ATOM 1497 O O . PHE B 1 44 ? 0.947 6.434 10.633 1 98.62 44 PHE B O 1
ATOM 1504 N N . LEU B 1 45 ? -0.658 6.652 12.133 1 98.81 45 LEU B N 1
ATOM 1505 C CA . LEU B 1 45 ? -1 8 11.695 1 98.81 45 LEU B CA 1
ATOM 1506 C C . LEU B 1 45 ? -0.264 9.047 12.531 1 98.81 45 LEU B C 1
ATOM 1508 O O . LEU B 1 45 ? -0.583 9.242 13.703 1 98.81 45 LEU B O 1
ATOM 1512 N N . LEU B 1 46 ? 0.696 9.695 11.914 1 98.81 46 LEU B N 1
ATOM 1513 C CA . LEU B 1 46 ? 1.54 10.672 12.594 1 98.81 46 LEU B CA 1
ATOM 1514 C C . LEU B 1 46 ? 1.034 12.094 12.344 1 98.81 46 LEU B C 1
ATOM 1516 O O . LEU B 1 46 ? 0.508 12.391 11.266 1 98.81 46 LEU B O 1
ATOM 1520 N N . VAL B 1 47 ? 1.229 12.961 13.359 1 98.75 47 VAL B N 1
ATOM 1521 C CA . VAL B 1 47 ? 0.955 14.391 13.203 1 98.75 47 VAL B CA 1
ATOM 1522 C C . VAL B 1 47 ? 2.182 15.195 13.625 1 98.75 47 VAL B C 1
ATOM 1524 O O . VAL B 1 47 ? 2.969 14.758 14.461 1 98.75 47 VAL B O 1
ATOM 1527 N N . TYR B 1 48 ? 2.398 16.234 12.914 1 98.56 48 TYR B N 1
ATOM 1528 C CA . TYR B 1 48 ? 3.336 17.281 13.336 1 98.56 48 TYR B CA 1
ATOM 1529 C C . TYR B 1 48 ? 2.625 18.359 14.125 1 98.56 48 TYR B C 1
ATOM 1531 O O . TYR B 1 48 ? 1.758 19.062 13.586 1 98.56 48 TYR B O 1
ATOM 1539 N N . GLU B 1 49 ? 2.973 18.5 15.367 1 97.94 49 GLU B N 1
ATOM 1540 C CA . GLU B 1 49 ? 2.354 19.516 16.219 1 97.94 49 GLU B CA 1
ATOM 1541 C C . GLU B 1 49 ? 3.312 20.672 16.5 1 97.94 49 GLU B C 1
ATOM 1543 O O . GLU B 1 49 ? 4.465 20.453 16.875 1 97.94 49 GLU B O 1
ATOM 1548 N N . MET B 1 50 ? 2.889 21.812 16.219 1 95.44 50 MET B N 1
ATOM 1549 C CA . MET B 1 50 ? 3.605 23.062 16.531 1 95.44 50 MET B CA 1
ATOM 1550 C C . MET B 1 50 ? 2.703 24.031 17.266 1 95.44 50 MET B C 1
ATOM 1552 O O . MET B 1 50 ? 1.618 24.375 16.781 1 95.44 50 MET B O 1
ATOM 1556 N N . ASN B 1 51 ? 3.158 24.531 18.422 1 93.88 51 ASN B N 1
ATOM 1557 C CA . ASN B 1 51 ? 2.385 25.484 19.219 1 93.88 51 ASN B CA 1
ATOM 1558 C C . ASN B 1 51 ? 0.967 24.969 19.469 1 93.88 51 ASN B C 1
ATOM 1560 O O . ASN B 1 51 ? -0.005 25.688 19.234 1 93.88 51 ASN B O 1
ATOM 1564 N N . GLN B 1 52 ? 0.831 23.688 19.688 1 93.94 52 GLN B N 1
ATOM 1565 C CA . GLN B 1 52 ? -0.403 23 20.062 1 93.94 52 GLN B CA 1
ATOM 1566 C C . GLN B 1 52 ? -1.359 22.906 18.875 1 93.94 52 GLN B C 1
ATOM 1568 O O . GLN B 1 52 ? -2.555 22.656 19.062 1 93.94 52 GLN B O 1
ATOM 1573 N N . LYS B 1 53 ? -0.812 23.109 17.75 1 96.06 53 LYS B N 1
ATOM 1574 C CA . LYS B 1 53 ? -1.602 22.984 16.516 1 96.06 53 LYS B CA 1
ATOM 1575 C C . LYS B 1 53 ? -1.025 21.906 15.609 1 96.06 53 LYS B C 1
ATOM 1577 O O . LYS B 1 53 ? 0.191 21.828 15.422 1 96.06 53 LYS B O 1
ATOM 1582 N N . VAL B 1 54 ? -1.911 21.078 15.133 1 98.06 54 VAL B N 1
ATOM 1583 C CA . VAL B 1 54 ? -1.501 20.094 14.141 1 98.06 54 VAL B CA 1
ATOM 1584 C C . VAL B 1 54 ? -1.331 20.766 12.781 1 98.06 54 VAL B C 1
ATOM 1586 O O . VAL B 1 54 ? -2.291 21.312 12.227 1 98.06 54 VAL B O 1
ATOM 1589 N N . ILE B 1 55 ? -0.121 20.656 12.227 1 98.06 55 ILE B N 1
ATOM 1590 C CA . ILE B 1 55 ? 0.144 21.391 11 1 98.06 55 ILE B CA 1
ATOM 1591 C C . ILE B 1 55 ? 0.454 20.422 9.867 1 98.06 55 ILE B C 1
ATOM 1593 O O . ILE B 1 55 ? 0.626 20.828 8.711 1 98.06 55 ILE B O 1
ATOM 1597 N N . GLY B 1 56 ? 0.58 19.125 10.125 1 98.44 56 GLY B N 1
ATOM 1598 C CA . GLY B 1 56 ? 0.881 18.125 9.109 1 98.44 56 GLY B CA 1
ATOM 1599 C C . GLY B 1 56 ? 0.558 16.703 9.555 1 98.44 56 GLY B C 1
ATOM 1600 O O . GLY B 1 56 ? 0.363 16.453 10.742 1 98.44 56 GLY B O 1
ATOM 1601 N N . THR B 1 57 ? 0.451 15.828 8.562 1 98.56 57 THR B N 1
ATOM 1602 C CA . THR B 1 57 ? 0.21 14.414 8.836 1 98.56 57 THR B CA 1
ATOM 1603 C C . THR B 1 57 ? 0.992 13.539 7.863 1 98.56 57 THR B C 1
ATOM 1605 O O . THR B 1 57 ? 1.454 14.008 6.82 1 98.56 57 THR B O 1
ATOM 1608 N N . ALA B 1 58 ? 1.166 12.359 8.211 1 98.75 58 ALA B N 1
ATOM 1609 C CA . ALA B 1 58 ? 1.601 11.25 7.371 1 98.75 58 ALA B CA 1
ATOM 1610 C C . ALA B 1 58 ? 1.14 9.914 7.953 1 98.75 58 ALA B C 1
ATOM 1612 O O . ALA B 1 58 ? 1.179 9.711 9.172 1 98.75 58 ALA B O 1
ATOM 1613 N N . HIS B 1 59 ? 0.694 9.094 7.137 1 98.81 59 HIS B N 1
ATOM 1614 C CA . HIS B 1 59 ? 0.167 7.801 7.562 1 98.81 59 HIS B CA 1
ATOM 1615 C C . HIS B 1 59 ? 0.956 6.648 6.945 1 98.81 59 HIS B C 1
ATOM 1617 O O . HIS B 1 59 ? 1.034 6.535 5.719 1 98.81 59 HIS B O 1
ATOM 1623 N N . VAL B 1 60 ? 1.547 5.77 7.793 1 98.81 60 VAL B N 1
ATOM 1624 C CA . VAL B 1 60 ? 2.326 4.652 7.27 1 98.81 60 VAL B CA 1
ATOM 1625 C C . VAL B 1 60 ? 1.708 3.332 7.727 1 98.81 60 VAL B C 1
ATOM 1627 O O . VAL B 1 60 ? 1.276 3.207 8.875 1 98.81 60 VAL B O 1
ATOM 1630 N N . HIS B 1 61 ? 1.572 2.449 6.801 1 98.75 61 HIS B N 1
ATOM 1631 C CA . HIS B 1 61 ? 1.122 1.082 7.035 1 98.75 61 HIS B CA 1
ATOM 1632 C C . HIS B 1 61 ? 2.266 0.088 6.863 1 98.75 61 HIS B C 1
ATOM 1634 O O . HIS B 1 61 ? 2.971 0.117 5.852 1 98.75 61 HIS B O 1
ATOM 1640 N N . ILE B 1 62 ? 2.494 -0.762 7.859 1 98.56 62 ILE B N 1
ATOM 1641 C CA . ILE B 1 62 ? 3.457 -1.854 7.75 1 98.56 62 ILE B CA 1
ATOM 1642 C C . ILE B 1 62 ? 2.771 -3.092 7.176 1 98.56 62 ILE B C 1
ATOM 1644 O O . ILE B 1 62 ? 1.896 -3.678 7.82 1 98.56 62 ILE B O 1
ATOM 1648 N N . CYS B 1 63 ? 3.133 -3.469 5.992 1 98.5 63 CYS B N 1
ATOM 1649 C CA . CYS B 1 63 ? 2.494 -4.559 5.266 1 98.5 63 CYS B CA 1
ATOM 1650 C C . CYS B 1 63 ? 3.398 -5.785 5.215 1 98.5 63 CYS B C 1
ATOM 1652 O O . CYS B 1 63 ? 4.578 -5.676 4.883 1 98.5 63 CYS B O 1
ATOM 1654 N N . LEU B 1 64 ? 2.834 -6.926 5.516 1 97.62 64 LEU B N 1
ATOM 1655 C CA . LEU B 1 64 ? 3.59 -8.172 5.449 1 97.62 64 LEU B CA 1
ATOM 1656 C C . LEU B 1 64 ? 3.93 -8.523 4.004 1 97.62 64 LEU B C 1
ATOM 1658 O O . LEU B 1 64 ? 3.133 -8.273 3.096 1 97.62 64 LEU B O 1
ATOM 1662 N N . ASP B 1 65 ? 5.098 -8.984 3.818 1 96.75 65 ASP B N 1
ATOM 1663 C CA . ASP B 1 65 ? 5.562 -9.422 2.506 1 96.75 65 ASP B CA 1
ATOM 1664 C C . ASP B 1 65 ? 6.207 -10.805 2.586 1 96.75 65 ASP B C 1
ATOM 1666 O O . ASP B 1 65 ? 6.969 -11.086 3.514 1 96.75 65 ASP B O 1
ATOM 1670 N N . ALA B 1 66 ? 5.906 -11.68 1.697 1 96.19 66 ALA B N 1
ATOM 1671 C CA . ALA B 1 66 ? 6.453 -13.039 1.734 1 96.19 66 ALA B CA 1
ATOM 1672 C C . ALA B 1 66 ? 7.656 -13.164 0.808 1 96.19 66 ALA B C 1
ATOM 1674 O O . ALA B 1 66 ? 8.273 -14.234 0.728 1 96.19 66 ALA B O 1
ATOM 1675 N N . L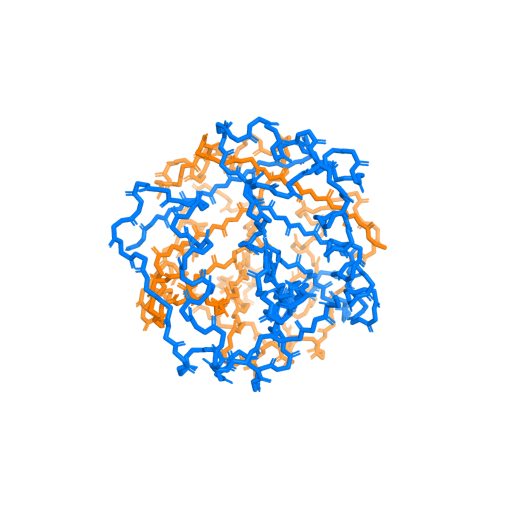EU B 1 67 ? 8.086 -12.102 0.207 1 94.88 67 LEU B N 1
ATOM 1676 C CA . LEU B 1 67 ? 9.07 -12.141 -0.866 1 94.88 67 LEU B CA 1
ATOM 1677 C C . LEU B 1 67 ? 10.477 -12.367 -0.308 1 94.88 67 LEU B C 1
ATOM 1679 O O . LEU B 1 67 ? 11.25 -13.141 -0.866 1 94.88 67 LEU B O 1
ATOM 1683 N N . VAL B 1 68 ? 10.875 -11.609 0.726 1 92.94 68 VAL B N 1
ATOM 1684 C CA . VAL B 1 68 ? 12.25 -11.578 1.211 1 92.94 68 VAL B CA 1
ATOM 1685 C C . VAL B 1 68 ? 12.289 -11.977 2.684 1 92.94 68 VAL B C 1
ATOM 1687 O O . VAL B 1 68 ? 12.695 -11.195 3.539 1 92.94 68 VAL B O 1
ATOM 1690 N N . GLU B 1 69 ? 11.875 -13.188 2.92 1 92.88 69 GLU B N 1
ATOM 1691 C CA . GLU B 1 69 ? 11.852 -13.727 4.277 1 92.88 69 GLU B CA 1
ATOM 1692 C C . GLU B 1 69 ? 10.766 -13.055 5.117 1 92.88 69 GLU B C 1
ATOM 1694 O O . GLU B 1 69 ? 9.594 -13.039 4.73 1 92.88 69 GLU B O 1
ATOM 1699 N N . ASN B 1 70 ? 11.094 -12.492 6.207 1 93.5 70 ASN B N 1
ATOM 1700 C CA . ASN B 1 70 ? 10.078 -11.945 7.109 1 93.5 70 ASN B CA 1
ATOM 1701 C C . ASN B 1 70 ? 10.148 -10.422 7.168 1 93.5 70 ASN B C 1
ATOM 1703 O O . ASN B 1 70 ? 9.805 -9.82 8.188 1 93.5 70 ASN B O 1
ATOM 1707 N N . ARG B 1 71 ? 10.594 -9.914 6.059 1 96.94 71 ARG B N 1
ATOM 1708 C CA . ARG B 1 71 ? 10.695 -8.461 6.035 1 96.94 71 ARG B CA 1
ATOM 1709 C C . ARG B 1 71 ? 9.461 -7.836 5.398 1 96.94 71 ARG B C 1
ATOM 1711 O O . ARG B 1 71 ? 9.133 -8.125 4.246 1 96.94 71 ARG B O 1
ATOM 1718 N N . PRO B 1 72 ? 8.836 -6.941 6.145 1 98.19 72 PRO B N 1
ATOM 1719 C CA . PRO B 1 72 ? 7.684 -6.219 5.594 1 98.19 72 PRO B CA 1
ATOM 1720 C C . PRO B 1 72 ? 8.094 -5.012 4.754 1 98.19 72 PRO B C 1
ATOM 1722 O O . PRO B 1 72 ? 9.281 -4.805 4.5 1 98.19 72 PRO B O 1
ATOM 1725 N N . PHE B 1 73 ? 7.117 -4.297 4.191 1 98.38 73 PHE B N 1
ATOM 1726 C CA . PHE B 1 73 ? 7.332 -3.016 3.529 1 98.38 73 PHE B CA 1
ATOM 1727 C C . PHE B 1 73 ? 6.355 -1.968 4.047 1 98.38 73 PHE B C 1
ATOM 1729 O O . PHE B 1 73 ? 5.32 -2.309 4.621 1 98.38 73 PHE B O 1
ATOM 1736 N N . GLY B 1 74 ? 6.738 -0.738 3.926 1 98.75 74 GLY B N 1
ATOM 1737 C CA . GLY B 1 74 ? 5.891 0.365 4.352 1 98.75 74 GLY B CA 1
ATOM 1738 C C . GLY B 1 74 ? 5.148 1.025 3.205 1 98.75 74 GLY B C 1
ATOM 1739 O O . GLY B 1 74 ? 5.715 1.236 2.131 1 98.75 74 GLY B O 1
ATOM 1740 N N . VAL B 1 75 ? 3.871 1.337 3.432 1 98.88 75 VAL B N 1
ATOM 1741 C CA . VAL B 1 75 ? 3.07 2.127 2.502 1 98.88 75 VAL B CA 1
ATOM 1742 C C . VAL B 1 75 ? 2.678 3.451 3.154 1 98.88 75 VAL B C 1
ATOM 1744 O O . VAL B 1 75 ? 2.076 3.467 4.23 1 98.88 75 VAL B O 1
ATOM 1747 N N . VAL B 1 76 ? 3.008 4.508 2.498 1 98.81 76 VAL B N 1
ATOM 1748 C CA . VAL B 1 76 ? 2.768 5.824 3.072 1 98.81 76 VAL B CA 1
ATOM 1749 C C . VAL B 1 76 ? 1.666 6.539 2.291 1 98.81 76 VAL B C 1
ATOM 1751 O O . VAL B 1 76 ? 1.643 6.492 1.059 1 98.81 76 VAL B O 1
ATOM 1754 N N . GLU B 1 77 ? 0.74 7.098 2.975 1 97.94 77 GLU B N 1
ATOM 1755 C CA . GLU B 1 77 ? -0.328 7.93 2.428 1 97.94 77 GLU B CA 1
ATOM 1756 C C . GLU B 1 77 ? -0.54 9.18 3.27 1 97.94 77 GLU B C 1
ATOM 1758 O O . GLU B 1 77 ? 0.034 9.312 4.352 1 97.94 77 GLU B O 1
ATOM 1763 N N . ARG B 1 78 ? -1.287 10.156 2.766 1 97.88 78 ARG B N 1
ATOM 1764 C CA . ARG B 1 78 ? -1.826 11.289 3.514 1 97.88 78 ARG B CA 1
ATOM 1765 C C . ARG B 1 78 ? -0.708 12.188 4.031 1 97.88 78 ARG B C 1
ATOM 1767 O O . ARG B 1 78 ? -0.732 12.617 5.184 1 97.88 78 ARG B O 1
ATOM 1774 N N . VAL B 1 79 ? 0.308 12.359 3.197 1 98.25 79 VAL B N 1
ATOM 1775 C CA . VAL B 1 79 ? 1.391 13.273 3.543 1 98.25 79 VAL B CA 1
ATOM 1776 C C . VAL B 1 79 ? 0.985 14.711 3.205 1 98.25 79 VAL B C 1
ATOM 1778 O O . VAL B 1 79 ? 0.751 15.031 2.039 1 98.25 79 VAL B O 1
ATOM 1781 N N . ILE B 1 80 ? 0.877 15.523 4.227 1 97.81 80 ILE B N 1
ATOM 1782 C CA . ILE B 1 80 ? 0.515 16.906 3.99 1 97.81 80 ILE B CA 1
ATOM 1783 C C . ILE B 1 80 ? 1.051 17.781 5.125 1 97.81 80 ILE B C 1
ATOM 1785 O O . ILE B 1 80 ? 1.042 17.375 6.289 1 97.81 80 ILE B O 1
ATOM 1789 N N . VAL B 1 81 ? 1.663 18.828 4.848 1 97.75 81 VAL B N 1
ATOM 1790 C CA . VAL B 1 81 ? 1.913 19.969 5.719 1 97.75 81 VAL B CA 1
ATOM 1791 C C . VAL B 1 81 ? 1.127 21.188 5.219 1 97.75 81 VAL B C 1
ATOM 1793 O O . VAL B 1 81 ? 1.115 21.469 4.02 1 97.75 81 VAL B O 1
ATOM 1796 N N . THR B 1 82 ? 0.452 21.812 6.082 1 96.81 82 THR B N 1
ATOM 1797 C CA . THR B 1 82 ? -0.396 22.938 5.68 1 96.81 82 THR B CA 1
ATOM 1798 C C . THR B 1 82 ? 0.406 23.969 4.895 1 96.81 82 THR B C 1
ATOM 1800 O O . THR B 1 82 ? 1.593 24.172 5.16 1 96.81 82 THR B O 1
ATOM 1803 N N . GLU B 1 83 ? -0.22 24.625 3.969 1 91.12 83 GLU B N 1
ATOM 1804 C CA . GLU B 1 83 ? 0.404 25.484 2.961 1 91.12 83 GLU B CA 1
ATOM 1805 C C . GLU B 1 83 ? 1.141 26.656 3.609 1 91.12 83 GLU B C 1
ATOM 1807 O O . GLU B 1 83 ? 2.234 27.016 3.178 1 91.12 83 GLU B O 1
ATOM 1812 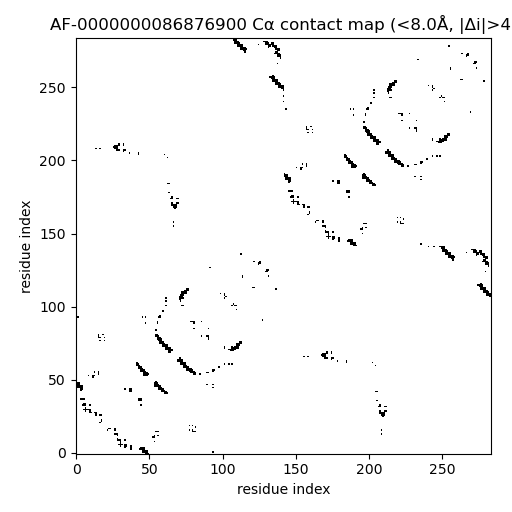N N . HIS B 1 84 ? 0.684 27.141 4.656 1 89.06 84 HIS B N 1
ATOM 1813 C CA . HIS B 1 84 ? 1.196 28.391 5.219 1 89.06 84 HIS B CA 1
ATOM 1814 C C . HIS B 1 84 ? 2.539 28.156 5.91 1 89.06 84 HIS B C 1
ATOM 1816 O O . HIS B 1 84 ? 3.232 29.125 6.25 1 89.06 84 HIS B O 1
ATOM 1822 N N . VAL B 1 85 ? 2.99 26.906 6.078 1 87.75 85 VAL B N 1
ATOM 1823 C CA . VAL B 1 85 ? 4.258 26.641 6.75 1 87.75 85 VAL B CA 1
ATOM 1824 C C . VAL B 1 85 ? 5.082 25.656 5.93 1 87.75 85 VAL B C 1
ATOM 1826 O O . VAL B 1 85 ? 5.902 24.922 6.48 1 87.75 85 VAL B O 1
ATOM 1829 N N . GLN B 1 86 ? 4.805 25.625 4.754 1 85 86 GLN B N 1
ATOM 1830 C CA . GLN B 1 86 ? 5.57 24.719 3.896 1 85 86 GLN B CA 1
ATOM 1831 C C . GLN B 1 86 ? 6.957 25.281 3.602 1 85 86 GLN B C 1
ATOM 1833 O O . GLN B 1 86 ? 7.258 26.422 3.963 1 85 86 GLN B O 1
ATOM 1838 N N . SER B 1 87 ? 7.77 24.406 3.199 1 83.94 87 SER B N 1
ATOM 1839 C CA . SER B 1 87 ? 9.133 24.734 2.793 1 83.94 87 SER B CA 1
ATOM 1840 C C . SER B 1 87 ? 9.984 25.125 3.994 1 83.94 87 SER B C 1
ATOM 1842 O O . SER B 1 87 ? 10.875 25.984 3.879 1 83.94 87 SER B O 1
ATOM 1844 N N . LYS B 1 88 ? 9.594 24.562 5.125 1 89.94 88 LYS B N 1
ATOM 1845 C CA . LYS B 1 88 ? 10.359 24.812 6.34 1 89.94 88 LYS B CA 1
ATOM 1846 C C . LYS B 1 88 ? 11 23.531 6.863 1 89.94 88 LYS B C 1
ATOM 1848 O O . LYS B 1 88 ? 11.609 23.516 7.934 1 89.94 88 LYS B O 1
ATOM 1853 N N . GLY B 1 89 ? 10.758 22.438 6.133 1 94.38 89 GLY B N 1
ATOM 1854 C CA . GLY B 1 89 ? 11.422 21.188 6.473 1 94.38 89 GLY B CA 1
ATOM 1855 C C . GLY B 1 89 ? 10.531 20.234 7.25 1 94.38 89 GLY B C 1
ATOM 1856 O O . GLY B 1 89 ? 10.938 19.109 7.562 1 94.38 89 GLY B O 1
ATOM 1857 N N . TYR B 1 90 ? 9.359 20.625 7.555 1 96.44 90 TYR B N 1
ATOM 1858 C CA . TYR B 1 90 ? 8.461 19.812 8.375 1 96.44 90 TYR B CA 1
ATOM 1859 C C . TYR B 1 90 ? 8.094 18.516 7.668 1 96.44 90 TYR B C 1
ATOM 1861 O O . TYR B 1 90 ? 8.039 17.453 8.289 1 96.44 90 TYR B O 1
ATOM 1869 N N . GLY B 1 91 ? 7.832 18.625 6.359 1 97.38 91 GLY B N 1
ATOM 1870 C CA . GLY B 1 91 ? 7.559 17.438 5.578 1 97.38 91 GLY B CA 1
ATOM 1871 C C . GLY B 1 91 ? 8.703 16.438 5.594 1 97.38 91 GLY B C 1
ATOM 1872 O O . GLY B 1 91 ? 8.484 15.234 5.746 1 97.38 91 GLY B O 1
ATOM 1873 N N . SER B 1 92 ? 9.898 17.016 5.469 1 97.69 92 SER B N 1
ATOM 1874 C CA . SER B 1 92 ? 11.094 16.172 5.5 1 97.69 92 SER B CA 1
ATOM 1875 C C . SER B 1 92 ? 11.242 15.477 6.848 1 97.69 92 SER B C 1
ATOM 1877 O O . SER B 1 92 ? 11.625 14.305 6.906 1 97.69 92 SER B O 1
ATOM 1879 N N . GLU B 1 93 ? 10.961 16.156 7.855 1 98.12 93 GLU B N 1
ATOM 1880 C CA . GLU B 1 93 ? 11.055 15.578 9.195 1 98.12 93 GLU B CA 1
ATOM 1881 C C . GLU B 1 93 ? 10.039 14.453 9.375 1 98.12 93 GLU B C 1
ATOM 1883 O O . GLU B 1 93 ? 10.352 13.422 9.969 1 98.12 93 GLU B O 1
ATOM 1888 N N . LEU B 1 94 ? 8.812 14.648 8.883 1 98.31 94 LEU B N 1
ATOM 1889 C CA . LEU B 1 94 ? 7.785 13.617 8.953 1 98.31 94 LEU B CA 1
ATOM 1890 C C . LEU B 1 94 ? 8.227 12.359 8.211 1 98.31 94 LEU B C 1
ATOM 1892 O O . LEU B 1 94 ? 8.141 11.25 8.75 1 98.31 94 LEU B O 1
ATOM 1896 N N . MET B 1 95 ? 8.758 12.508 7.035 1 98.5 95 MET B N 1
ATOM 1897 C CA . MET B 1 95 ? 9.164 11.375 6.211 1 98.5 95 MET B CA 1
ATOM 1898 C C . MET B 1 95 ? 10.367 10.664 6.816 1 98.5 95 MET B C 1
ATOM 1900 O O . MET B 1 95 ? 10.469 9.438 6.766 1 98.5 95 MET B O 1
ATOM 1904 N N . LYS B 1 96 ? 11.258 11.414 7.355 1 98.19 96 LYS B N 1
ATOM 1905 C CA . LYS B 1 96 ? 12.398 10.805 8.039 1 98.19 96 LYS B CA 1
ATOM 1906 C C . LYS B 1 96 ? 11.938 9.961 9.227 1 98.19 96 LYS B C 1
ATOM 1908 O O . LYS B 1 96 ? 12.469 8.867 9.453 1 98.19 96 LYS B O 1
ATOM 1913 N N . TYR B 1 97 ? 11.055 10.508 9.953 1 98.56 97 TYR B N 1
ATOM 1914 C CA . TYR B 1 97 ? 10.484 9.75 11.062 1 98.56 97 TYR B CA 1
ATOM 1915 C C . TYR B 1 97 ? 9.883 8.438 10.57 1 98.56 97 TYR B C 1
ATOM 1917 O O . TYR B 1 97 ? 10.086 7.391 11.195 1 98.56 97 TYR B O 1
ATOM 1925 N N . ILE B 1 98 ? 9.148 8.461 9.492 1 98.62 98 ILE B N 1
ATOM 1926 C CA . ILE B 1 98 ? 8.523 7.285 8.898 1 98.62 98 ILE B CA 1
ATOM 1927 C C . ILE B 1 98 ? 9.594 6.285 8.477 1 98.62 98 ILE B C 1
ATOM 1929 O O . ILE B 1 98 ? 9.469 5.086 8.719 1 98.62 98 ILE B O 1
ATOM 1933 N N . GLU B 1 99 ? 10.617 6.789 7.824 1 98.62 99 GLU B N 1
ATOM 1934 C CA . GLU B 1 99 ? 11.703 5.906 7.402 1 98.62 99 GLU B CA 1
ATOM 1935 C C . GLU B 1 99 ? 12.352 5.219 8.594 1 98.62 99 GLU B C 1
ATOM 1937 O O . GLU B 1 99 ? 12.625 4.02 8.555 1 98.62 99 GLU B O 1
ATOM 1942 N N . ASP B 1 100 ? 12.609 5.98 9.617 1 98.62 100 ASP B N 1
ATOM 1943 C CA . ASP B 1 100 ? 13.18 5.414 10.828 1 98.62 100 ASP B CA 1
ATOM 1944 C C . ASP B 1 100 ? 12.266 4.344 11.422 1 98.62 100 ASP B C 1
ATOM 1946 O O . ASP B 1 100 ? 12.734 3.293 11.867 1 98.62 100 ASP B O 1
ATOM 1950 N N . LEU B 1 101 ? 11.008 4.641 11.484 1 98.44 101 LEU B N 1
ATOM 1951 C CA . LEU B 1 101 ? 10.023 3.678 11.961 1 98.44 101 LEU B CA 1
ATOM 1952 C C . LEU B 1 101 ? 10.055 2.404 11.125 1 98.44 101 LEU B C 1
ATOM 1954 O O . LEU B 1 101 ? 10.031 1.298 11.664 1 98.44 101 LEU B O 1
ATOM 1958 N N . CYS B 1 102 ? 10.062 2.531 9.836 1 98.69 102 CYS B N 1
ATOM 1959 C CA . CYS B 1 102 ? 10.086 1.39 8.93 1 98.69 102 CYS B CA 1
ATOM 1960 C C . CYS B 1 102 ? 11.367 0.576 9.109 1 98.69 102 CYS B C 1
ATOM 1962 O O . CYS B 1 102 ? 11.336 -0.654 9.047 1 98.69 102 CYS B O 1
ATOM 1964 N N . ILE B 1 103 ? 12.492 1.259 9.328 1 98.5 103 ILE B N 1
ATOM 1965 C CA . ILE B 1 103 ? 13.75 0.577 9.602 1 98.5 103 ILE B CA 1
ATOM 1966 C C . ILE B 1 103 ? 13.633 -0.24 10.883 1 98.5 103 ILE B C 1
ATOM 1968 O O . ILE B 1 103 ? 14.031 -1.405 10.922 1 98.5 103 ILE B O 1
ATOM 1972 N N . GLN B 1 104 ? 13.062 0.339 11.898 1 98.12 104 GLN B N 1
ATOM 1973 C CA . GLN B 1 104 ? 12.859 -0.346 13.172 1 98.12 104 GLN B CA 1
ATOM 1974 C C . GLN B 1 104 ? 11.969 -1.571 13.008 1 98.12 104 GLN B C 1
ATOM 1976 O O . GLN B 1 104 ? 12.141 -2.572 13.703 1 98.12 104 GLN B O 1
ATOM 1981 N N . LYS B 1 105 ? 11.047 -1.481 12.07 1 97.56 105 LYS B N 1
ATOM 1982 C CA . LYS B 1 105 ? 10.125 -2.582 11.805 1 97.56 105 LYS B CA 1
ATOM 1983 C C . LYS B 1 105 ? 10.711 -3.557 10.789 1 97.56 105 LYS B C 1
ATOM 1985 O O . LYS B 1 105 ? 10.023 -4.461 10.312 1 97.56 105 LYS B O 1
ATOM 1990 N N . ASN B 1 106 ? 11.961 -3.314 10.32 1 97.62 106 ASN B N 1
ATOM 1991 C CA . ASN B 1 106 ? 12.719 -4.176 9.414 1 97.62 106 ASN B CA 1
ATOM 1992 C C . ASN B 1 106 ? 12.117 -4.172 8.016 1 97.62 106 ASN B C 1
ATOM 1994 O O . ASN B 1 106 ? 12.125 -5.195 7.328 1 97.62 106 ASN B O 1
ATOM 1998 N N . CYS B 1 107 ? 11.508 -3.123 7.621 1 98.31 107 CYS B N 1
ATOM 1999 C CA . CYS B 1 107 ? 10.969 -3 6.27 1 98.31 107 CYS B CA 1
ATOM 2000 C C . CYS B 1 107 ? 12.086 -3.012 5.234 1 98.31 107 CYS B C 1
ATOM 2002 O O . CYS B 1 107 ? 13.148 -2.43 5.461 1 98.31 107 CYS B O 1
ATOM 2004 N N . VAL B 1 108 ? 11.812 -3.59 4.133 1 97.19 108 VAL B N 1
ATOM 2005 C CA . VAL B 1 108 ? 12.781 -3.637 3.043 1 97.19 108 VAL B CA 1
ATOM 2006 C C . VAL B 1 108 ? 12.719 -2.34 2.236 1 97.19 108 VAL B C 1
ATOM 2008 O O . VAL B 1 108 ? 13.719 -1.915 1.655 1 97.19 108 VAL B O 1
ATOM 2011 N N . LYS B 1 109 ? 11.562 -1.766 2.166 1 97.62 109 LYS B N 1
ATOM 2012 C CA . LYS B 1 109 ? 11.312 -0.56 1.381 1 97.62 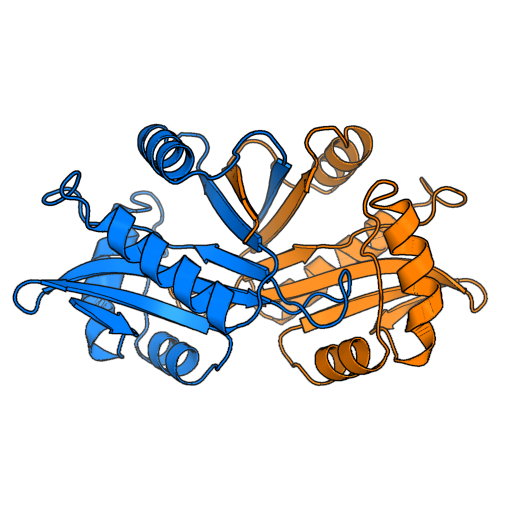109 LYS B CA 1
ATOM 2013 C C . LYS B 1 109 ? 10.102 0.202 1.914 1 97.62 109 LYS B C 1
ATOM 2015 O O . LYS B 1 109 ? 9.336 -0.327 2.721 1 97.62 109 LYS B O 1
ATOM 2020 N N . VAL B 1 110 ? 10.062 1.406 1.513 1 98.56 110 VAL B N 1
ATOM 2021 C CA . VAL B 1 110 ? 8.875 2.244 1.676 1 98.56 110 VAL B CA 1
ATOM 2022 C C . VAL B 1 110 ? 8.422 2.768 0.315 1 98.56 110 VAL B C 1
ATOM 2024 O O . VAL B 1 110 ? 9.25 3.127 -0.526 1 98.56 110 VAL B O 1
ATOM 2027 N N . PHE B 1 111 ? 7.129 2.73 0.11 1 98.38 111 PHE B N 1
ATOM 2028 C CA . PHE B 1 111 ? 6.676 3.367 -1.121 1 98.38 111 PHE B CA 1
ATOM 2029 C C . PHE B 1 111 ? 5.367 4.109 -0.896 1 98.38 111 PHE B C 1
ATOM 2031 O O . PHE B 1 111 ? 4.738 3.971 0.156 1 98.38 111 PHE B O 1
ATOM 2038 N N . LEU B 1 112 ? 5.043 4.973 -1.784 1 98.69 112 LEU B N 1
ATOM 2039 C CA . LEU B 1 112 ? 3.828 5.781 -1.779 1 98.69 112 LEU B CA 1
ATOM 2040 C C . LEU B 1 112 ? 3.412 6.148 -3.201 1 98.69 112 LEU B C 1
ATOM 2042 O O . LEU B 1 112 ? 4.156 5.898 -4.152 1 98.69 112 LEU B O 1
ATOM 2046 N N . THR B 1 113 ? 2.209 6.613 -3.307 1 98.31 113 THR B N 1
ATOM 2047 C CA . THR B 1 113 ? 1.729 7.195 -4.555 1 98.31 113 THR B CA 1
ATOM 2048 C C . THR B 1 113 ? 1.336 8.656 -4.359 1 98.31 113 THR B C 1
ATOM 2050 O O . THR B 1 113 ? 0.959 9.055 -3.256 1 98.31 113 THR B O 1
ATOM 2053 N N . SER B 1 114 ? 1.503 9.359 -5.324 1 97.81 114 SER B N 1
ATOM 2054 C CA . SER B 1 114 ? 1.151 10.773 -5.344 1 97.81 114 SER B CA 1
ATOM 2055 C C . SER B 1 114 ? 0.418 11.148 -6.625 1 97.81 114 SER B C 1
ATOM 2057 O O . SER B 1 114 ? 0.755 10.656 -7.703 1 97.81 114 SER B O 1
ATOM 2059 N N . GLY B 1 115 ? -0.634 11.992 -6.484 1 96.75 115 GLY B N 1
ATOM 2060 C CA . GLY B 1 115 ? -1.384 12.406 -7.66 1 96.75 115 GLY B CA 1
ATOM 2061 C C . GLY B 1 115 ? -0.498 12.914 -8.781 1 96.75 115 GLY B C 1
ATOM 2062 O O . GLY B 1 115 ? 0.498 13.602 -8.531 1 96.75 115 GLY B O 1
ATOM 2063 N N . ALA B 1 116 ? -0.896 12.672 -10 1 95.81 116 ALA B N 1
ATOM 2064 C CA . ALA B 1 116 ? -0.069 12.961 -11.172 1 95.81 116 ALA B CA 1
ATOM 2065 C C . ALA B 1 116 ? 0.168 14.461 -11.32 1 95.81 116 ALA B C 1
ATOM 2067 O O . ALA B 1 116 ? 1.186 14.875 -11.875 1 95.81 116 ALA B O 1
ATOM 2068 N N . THR B 1 117 ? -0.659 15.297 -10.812 1 95.19 117 THR B N 1
ATOM 2069 C CA . THR B 1 117 ? -0.574 16.734 -11.016 1 95.19 117 THR B CA 1
ATOM 2070 C C . THR B 1 117 ? 0.181 17.406 -9.859 1 95.19 117 THR B C 1
ATOM 2072 O O . THR B 1 117 ? 0.396 18.609 -9.875 1 95.19 117 THR B O 1
ATOM 2075 N N . ARG B 1 118 ? 0.589 16.609 -8.914 1 95.94 118 ARG B N 1
ATOM 2076 C CA . ARG B 1 118 ? 1.232 17.172 -7.723 1 95.94 118 ARG B CA 1
ATOM 2077 C C . ARG B 1 118 ? 2.736 17.312 -7.93 1 95.94 118 ARG B C 1
ATOM 2079 O O . ARG B 1 118 ? 3.527 16.688 -7.215 1 95.94 118 ARG B O 1
ATOM 2086 N N . ILE B 1 119 ? 3.107 18.281 -8.711 1 96.31 119 ILE B N 1
ATOM 2087 C CA . ILE B 1 119 ? 4.473 18.438 -9.203 1 96.31 119 ILE B CA 1
ATOM 2088 C C . ILE B 1 119 ? 5.402 18.781 -8.039 1 96.31 119 ILE B C 1
ATOM 2090 O O . ILE B 1 119 ? 6.512 18.266 -7.945 1 96.31 119 ILE B O 1
ATOM 2094 N N . GLU B 1 120 ? 4.969 19.641 -7.215 1 95.12 120 GLU B N 1
ATOM 2095 C CA . GLU B 1 120 ? 5.785 20.031 -6.07 1 95.12 120 GLU B CA 1
ATOM 2096 C C . GLU B 1 120 ? 6.031 18.844 -5.137 1 95.12 120 GLU B C 1
ATOM 2098 O O . GLU B 1 120 ? 7.133 18.688 -4.609 1 95.12 120 GLU B O 1
ATOM 2103 N N . ALA B 1 121 ? 5.004 18.016 -4.883 1 96.56 121 ALA B N 1
ATOM 2104 C CA . ALA B 1 121 ? 5.164 16.812 -4.074 1 96.56 121 ALA B CA 1
ATOM 2105 C C . ALA B 1 121 ? 6.168 15.852 -4.711 1 96.56 121 ALA B C 1
ATOM 2107 O O . ALA B 1 121 ? 6.988 15.25 -4.016 1 96.56 121 ALA B O 1
ATOM 2108 N N . HIS B 1 122 ? 6.105 15.75 -6.086 1 98.25 122 HIS B N 1
ATOM 2109 C CA . HIS B 1 122 ? 7.027 14.867 -6.793 1 98.25 122 HIS B CA 1
ATOM 2110 C C . HIS B 1 122 ? 8.477 15.297 -6.566 1 98.25 122 HIS B C 1
ATOM 2112 O O . HIS B 1 122 ? 9.336 14.461 -6.277 1 98.25 122 HIS B O 1
ATOM 2118 N N . HIS B 1 123 ? 8.727 16.594 -6.672 1 97.44 123 HIS B N 1
ATOM 2119 C CA . HIS B 1 123 ? 10.055 17.125 -6.414 1 97.44 123 HIS B CA 1
ATOM 2120 C C . HIS B 1 123 ? 10.484 16.859 -4.977 1 97.44 123 HIS B C 1
ATOM 2122 O O . HIS B 1 123 ? 11.641 16.5 -4.723 1 97.44 123 HIS B O 1
ATOM 2128 N N . PHE B 1 124 ? 9.539 17.047 -4.113 1 97.69 124 PHE B N 1
ATOM 2129 C CA . PHE B 1 124 ? 9.773 16.812 -2.691 1 97.69 124 PHE B CA 1
ATOM 2130 C C . PHE B 1 124 ? 10.242 15.391 -2.438 1 97.69 124 PHE B C 1
ATOM 2132 O O . PHE B 1 124 ? 11.266 15.172 -1.791 1 97.69 124 PHE B O 1
ATOM 2139 N N . TYR B 1 125 ? 9.578 14.367 -2.959 1 98.44 125 TYR B N 1
ATOM 2140 C CA . TYR B 1 125 ? 9.914 12.961 -2.742 1 98.44 125 TYR B CA 1
ATOM 2141 C C . TYR B 1 125 ? 11.25 12.617 -3.404 1 98.44 125 TYR B C 1
ATOM 2143 O O . TYR B 1 125 ? 12.055 11.875 -2.84 1 98.44 125 TYR B O 1
ATOM 2151 N N . LYS B 1 126 ? 11.484 13.18 -4.605 1 98.25 126 LYS B N 1
ATOM 2152 C CA . LYS B 1 126 ? 12.75 12.945 -5.293 1 98.25 126 LYS B CA 1
ATOM 2153 C C . LYS B 1 126 ? 13.922 13.469 -4.469 1 98.25 126 LYS B C 1
ATOM 2155 O O . LYS B 1 126 ? 14.953 12.797 -4.348 1 98.25 126 LYS B O 1
ATOM 2160 N N . LYS B 1 127 ? 13.734 14.602 -3.912 1 97.56 127 LYS B N 1
ATOM 2161 C CA . LYS B 1 127 ? 14.773 15.203 -3.086 1 97.56 127 LYS B CA 1
ATOM 2162 C C . LYS B 1 127 ? 15.07 14.344 -1.862 1 97.56 127 LYS B C 1
ATOM 2164 O O . LYS B 1 127 ? 16.203 14.32 -1.377 1 97.56 127 LYS B O 1
ATOM 2169 N N . LEU B 1 128 ? 14.094 13.672 -1.357 1 97.88 128 LEU B N 1
ATOM 2170 C CA . LEU B 1 128 ? 14.25 12.82 -0.182 1 97.88 128 LEU B CA 1
ATOM 2171 C C . LEU B 1 128 ? 14.844 11.469 -0.563 1 97.88 128 LEU B C 1
ATOM 2173 O O . LEU B 1 128 ? 15.047 10.609 0.299 1 97.88 128 LEU B O 1
ATOM 2177 N N . GLY B 1 129 ? 15.055 11.195 -1.858 1 98.25 129 GLY B N 1
ATOM 2178 C CA . GLY B 1 129 ? 15.727 9.977 -2.289 1 98.25 129 GLY B CA 1
ATOM 2179 C C . GLY B 1 129 ? 14.766 8.914 -2.783 1 98.25 129 GLY B C 1
ATOM 2180 O O . GLY B 1 129 ? 15.164 7.77 -3.016 1 98.25 129 GLY B O 1
ATOM 2181 N N . TYR B 1 130 ? 13.492 9.258 -2.961 1 98.69 130 TYR B N 1
ATOM 2182 C CA . TYR B 1 130 ? 12.547 8.297 -3.52 1 98.69 130 TYR B CA 1
ATOM 2183 C C . TYR B 1 130 ? 12.656 8.25 -5.039 1 98.69 130 TYR B C 1
ATOM 2185 O O . TYR B 1 130 ? 12.797 9.289 -5.691 1 98.69 130 TYR B O 1
ATOM 2193 N N . ASP B 1 131 ? 12.617 7.039 -5.539 1 98.5 131 ASP B N 1
ATOM 2194 C CA . ASP B 1 131 ? 12.664 6.816 -6.984 1 98.5 131 ASP B CA 1
ATOM 2195 C C . ASP B 1 131 ? 11.266 6.848 -7.59 1 98.5 131 ASP B C 1
ATOM 2197 O O . ASP B 1 131 ? 10.43 5.992 -7.285 1 98.5 131 ASP B O 1
ATOM 2201 N N . GLY B 1 132 ? 11.023 7.754 -8.469 1 97.81 132 GLY B N 1
ATOM 2202 C CA . GLY B 1 132 ? 9.719 7.914 -9.102 1 97.81 132 GLY B CA 1
ATOM 2203 C C . GLY B 1 132 ? 9.656 7.32 -10.492 1 97.81 132 GLY B C 1
ATOM 2204 O O . GLY B 1 132 ? 8.672 7.516 -11.211 1 97.81 132 GLY B O 1
ATOM 2205 N N . GLU B 1 133 ? 10.695 6.559 -10.828 1 97 133 GLU B N 1
ATOM 2206 C CA . GLU B 1 133 ? 10.789 6.094 -12.211 1 97 133 GLU B CA 1
ATOM 2207 C C . GLU B 1 133 ? 10.781 4.57 -12.281 1 97 133 GLU B C 1
ATOM 2209 O O . GLU B 1 133 ? 10.578 3.994 -13.352 1 97 133 GLU B O 1
ATOM 2214 N N . SER B 1 134 ? 10.961 3.938 -11.18 1 95.69 134 SER B N 1
ATOM 2215 C CA . SER B 1 134 ? 11.18 2.494 -11.18 1 95.69 134 SER B CA 1
ATOM 2216 C C . SER B 1 134 ? 9.859 1.734 -11.25 1 95.69 134 SER B C 1
ATOM 2218 O O . SER B 1 134 ? 9.844 0.541 -11.555 1 95.69 134 SER B O 1
ATOM 2220 N N . SER B 1 135 ? 8.797 2.408 -10.969 1 97.5 135 SER B N 1
ATOM 2221 C CA . SER B 1 135 ? 7.5 1.741 -10.922 1 97.5 135 SER B CA 1
ATOM 2222 C C . SER B 1 135 ? 6.383 2.672 -11.383 1 97.5 135 SER B C 1
ATOM 2224 O O . SER B 1 135 ? 6.555 3.893 -11.406 1 97.5 135 SER B O 1
ATOM 2226 N N . LYS B 1 136 ? 5.336 2.055 -11.836 1 98.06 136 LYS B N 1
ATOM 2227 C CA . LYS B 1 136 ? 4.102 2.75 -12.188 1 98.06 136 LYS B CA 1
ATOM 2228 C C . LYS B 1 136 ? 2.979 2.402 -11.211 1 98.06 136 LYS B C 1
ATOM 2230 O O . LYS B 1 136 ? 2.867 1.258 -10.766 1 98.06 136 LYS B O 1
ATOM 2235 N N . ALA B 1 137 ? 2.17 3.43 -10.898 1 98.69 137 ALA B N 1
ATOM 2236 C CA . ALA B 1 137 ? 1.032 3.217 -10.008 1 98.69 137 ALA B CA 1
ATOM 2237 C C . ALA B 1 137 ? -0.234 2.9 -10.797 1 98.69 137 ALA B C 1
ATOM 2239 O O . ALA B 1 137 ? -0.48 3.492 -11.852 1 98.69 137 ALA B O 1
ATOM 2240 N N . PHE B 1 138 ? -1.025 2.014 -10.375 1 98.81 138 PHE B N 1
ATOM 2241 C CA . PHE B 1 138 ? -2.334 1.668 -10.914 1 98.81 138 PHE B CA 1
ATOM 2242 C C . PHE B 1 138 ? -3.396 1.7 -9.82 1 98.81 138 PHE B C 1
ATOM 2244 O O . PHE B 1 138 ? -3.213 1.115 -8.75 1 98.81 138 PHE B O 1
ATOM 2251 N N . LYS B 1 139 ? -4.465 2.439 -10.07 1 98.38 139 LYS B N 1
ATOM 2252 C CA . LYS B 1 139 ? -5.512 2.643 -9.07 1 98.38 139 LYS B CA 1
ATOM 2253 C C . LYS B 1 139 ? -6.895 2.359 -9.656 1 98.38 139 LYS B C 1
ATOM 2255 O O . LYS B 1 139 ? -7.145 2.648 -10.828 1 98.38 139 LYS B O 1
ATOM 2260 N N . LYS B 1 140 ? -7.816 1.807 -8.891 1 98.38 140 LYS B N 1
ATOM 2261 C CA . LYS B 1 140 ? -9.211 1.565 -9.242 1 98.38 140 LYS B CA 1
ATOM 2262 C C . LYS B 1 140 ? -10.133 1.82 -8.047 1 98.38 140 LYS B C 1
ATOM 2264 O O . LYS B 1 140 ? -9.938 1.24 -6.973 1 98.38 140 LYS B O 1
ATOM 2269 N N . TYR B 1 141 ? -11.039 2.729 -8.141 1 96.81 141 TYR B N 1
ATOM 2270 C CA . TYR B 1 141 ? -12.031 2.98 -7.098 1 96.81 141 TYR B CA 1
ATOM 2271 C C . TYR B 1 141 ? -13.133 1.927 -7.133 1 96.81 141 TYR B C 1
ATOM 2273 O O . TYR B 1 141 ? -13.508 1.438 -8.203 1 96.81 141 TYR B O 1
ATOM 2281 N N . LEU B 1 142 ? -13.586 1.629 -5.969 1 95.31 142 LEU B N 1
ATOM 2282 C CA . LEU B 1 142 ? -14.547 0.541 -5.848 1 95.31 142 LEU B CA 1
ATOM 2283 C C . LEU B 1 142 ? -15.922 1.072 -5.449 1 95.31 142 LEU B C 1
ATOM 2285 O O . LEU B 1 142 ? -16.016 2.113 -4.797 1 95.31 142 LEU B O 1
#

InterPro domains:
  IPR000182 GNAT domain [PF00583] (13-130)
  IPR000182 GNAT domain [PS51186] (1-142)
  IPR016181 Acyl-CoA N-acyltransferase [SSF55729] (1-130)
  IPR050832 Bacterial Acetyltransferase [PTHR43877] (2-136)

Nearest PDB structures (foldseek):
  2dxq-assembly1_B  TM=8.967E-01  e=2.593E-13  Agrobacterium fabrum str. C58
  1z4e-assembly1_B  TM=8.656E-01  e=4.108E-11  Halalkalibacterium halodurans C-125
  3t90-assembly1_A-2  TM=8.444E-01  e=1.284E-10  Arabidopsis thaliana
  3fb3-assembly1_A  TM=8.213E-01  e=3.116E-10  Trypanosoma brucei
  1i21-assembly2_N  TM=8.107E-01  e=4.178E-09  Saccharomyces cerevisiae